Protein 1MK4 (pdb70)

InterPro domains:
  IPR000182 GNAT domain [PF00583] (18-124)
  IPR000182 GNAT domain [PS51186] (1-156)
  IPR016181 Acyl-CoA N-acyltransferase [SSF55729] (1-155)
  IPR017255 Acetyltransferase, GNAT, predicted [PIRSF037663] (1-156)

Radius of gyration: 19.91 Å; Cα contacts (8 Å, |Δi|>4): 602; chains: 2; bounding box: 46×53×39 Å

Nearest PDB structures (foldseek):
  1mk4-assembly1_B  TM=1.006E+00  e=9.701E-35  Bacillus subtilis
  6sll-assembly1_B  TM=7.187E-01  e=6.593E-10  Paenibacillus sp. Y412MC10
  2r7h-assembly1_B  TM=7.720E-01  e=3.727E-08  Oleidesulfovibrio alaskensis G20
  2r7h-assembly1_A  TM=7.486E-01  e=1.315E-07  Oleidesulfovibrio alaskensis G20
  5wif-assembly1_B  TM=6.301E-01  e=3.715E-06  Yersinia pestis

Foldseek 3Di:
DKDKAFAALVCVVVVQVCCCPAPPNDHDPDHDDSCQRHPARQLKMFMDDPPHTFKIWGWHADDVPRQEIETEDMGGHNVDDCQPVVVVSVVVNVVSSVVSNHFKYKYKDAPPPVVVVVNLVVVPWDWDAADDADPRAHWHAQPVHHPGIMTMTMHTD/DKDKAFAALVCVVVVVVVVCVQVVDPDDDDQDDSVQRHPARLLKMFMDDPPHTFKIWGWHADDVDRLEIETEDMDGRPVDDCCPVVVVSVVVNVVRSVVSNHFKYKYKDAPVPVVVVVSLVVSPWDWDAADDDDPRAHWHAQPVHHVRIMTMTMDTD

Solvent-accessible surface area: 15549 Å² total; per-residue (Å²): 129,72,56,50,101,57,2,59,26,90,11,3,96,102,0,21,61,13,6,103,114,27,76,74,59,182,174,59,131,86,66,0,41,25,11,3,0,47,10,2,42,67,2,0,9,8,0,9,52,133,135,66,21,1,0,0,0,0,0,0,22,2,18,30,45,73,93,0,0,17,6,43,32,40,7,25,52,80,119,49,106,96,58,88,0,2,97,56,0,7,58,48,0,19,99,31,0,90,156,82,46,4,61,61,0,36,5,42,14,35,9,117,59,136,98,15,20,63,14,12,76,150,24,39,9,88,52,51,186,17,121,84,94,34,105,66,43,30,0,53,43,72,24,21,9,128,65,72,27,34,0,16,0,28,48,118,50,127,94,59,48,105,63,4,58,26,91,10,16,137,68,0,39,60,30,41,96,132,36,148,66,37,197,167,118,128,104,109,15,39,35,10,5,0,42,3,2,40,69,2,0,10,3,3,14,50,140,139,69,17,4,0,0,0,0,0,0,22,2,22,30,53,73,93,0,0,14,5,24,48,32,17,27,48,88,119,45,115,96,69,84,6,1,94,55,0,9,71,36,0,32,114,29,0,105,152,87,45,4,61,62,0,51,4,42,14,36,8,109,61,135,91,18,20,63,24,13,76,149,22,38,13,98,52,52,175,17,113,88,96,32,98,66,42,24,0,50,42,64,22,31,9,127,60,80,23,40,0,16,0,29,71,120,52

Structure (mmCIF, N/CA/C/O backbone):
data_1MK4
#
_entry.id   1MK4
#
_cell.length_a   103.613
_cell.length_b   103.613
_cell.length_c   72.060
_cell.angle_alpha   90.00
_cell.angle_beta   90.00
_cell.angle_gamma   120.00
#
_symmetry.space_group_name_H-M   'P 31 2 1'
#
loop_
_entity.id
_entity.type
_entity.pdbx_description
1 polymer 'Hypothetical protein yqjY'
2 water water
#
loop_
_atom_site.group_PDB
_atom_site.id
_atom_site.type_symbol
_atom_site.label_atom_id
_atom_site.label_alt_id
_atom_site.label_comp_id
_atom_site.label_asym_id
_atom_site.label_entity_id
_atom_site.label_seq_id
_atom_site.pdbx_PDB_ins_code
_atom_site.Cartn_x
_atom_site.Cartn_y
_atom_site.Cartn_z
_atom_site.occupancy
_atom_site.B_iso_or_equiv
_atom_site.auth_seq_id
_atom_site.auth_comp_id
_atom_site.auth_asym_id
_atom_site.auth_atom_id
_atom_site.pdbx_PDB_model_num
ATOM 1 N N . HIS A 1 1 ? 123.274 63.399 6.582 1.00 30.16 0 HIS A N 1
ATOM 2 C CA . HIS A 1 1 ? 122.487 63.805 7.779 1.00 29.09 0 HIS A CA 1
ATOM 3 C C . HIS A 1 1 ? 121.423 64.820 7.383 1.00 28.41 0 HIS A C 1
ATOM 4 O O . HIS A 1 1 ? 121.149 65.006 6.197 1.00 28.27 0 HIS A O 1
ATOM 11 N N . MET A 1 2 ? 120.824 65.474 8.373 1.00 26.97 1 MET A N 1
ATOM 12 C CA . MET A 1 2 ? 119.802 66.470 8.091 1.00 25.74 1 MET A CA 1
ATOM 13 C C . MET A 1 2 ? 119.690 67.490 9.209 1.00 24.17 1 MET A C 1
ATOM 14 O O . MET A 1 2 ? 119.935 67.188 10.376 1.00 23.56 1 MET A O 1
ATOM 19 N N . ASP A 1 3 ? 119.344 68.715 8.845 1.00 22.56 2 ASP A N 1
ATOM 20 C CA . ASP A 1 3 ? 119.167 69.737 9.854 1.00 21.07 2 ASP A CA 1
ATOM 21 C C . ASP A 1 3 ? 118.159 70.771 9.409 1.00 19.53 2 ASP A C 1
ATOM 22 O O . ASP A 1 3 ? 117.872 70.923 8.220 1.00 18.51 2 ASP A O 1
ATOM 27 N N . ILE A 1 4 ? 117.599 71.455 10.392 1.00 17.44 3 ILE A N 1
ATOM 28 C CA . ILE A 1 4 ? 116.610 72.480 10.141 1.00 15.95 3 ILE A CA 1
ATOM 29 C C . ILE A 1 4 ? 117.045 73.669 10.983 1.00 14.57 3 ILE A C 1
ATOM 30 O O . ILE A 1 4 ? 117.424 73.508 12.140 1.00 13.90 3 ILE A O 1
ATOM 35 N N . ARG A 1 5 ? 117.020 74.857 10.396 1.00 13.39 4 ARG A N 1
ATOM 36 C CA . ARG A 1 5 ? 117.412 76.055 11.124 1.00 12.53 4 ARG A CA 1
ATOM 37 C C . ARG A 1 5 ? 116.533 77.216 10.705 1.00 12.19 4 ARG A C 1
ATOM 38 O O . ARG A 1 5 ? 115.859 77.158 9.676 1.00 11.11 4 ARG A O 1
ATOM 46 N N . THR A 1 6 ? 116.533 78.266 11.517 1.00 12.07 5 THR A N 1
ATOM 47 C CA . THR A 1 6 ? 115.757 79.450 11.196 1.00 12.02 5 THR A CA 1
ATOM 48 C C . THR A 1 6 ? 116.506 80.190 10.093 1.00 12.47 5 THR A C 1
ATOM 49 O O . THR A 1 6 ? 117.723 80.033 9.937 1.00 12.23 5 THR A O 1
ATOM 53 N N . ILE A 1 7 ? 115.788 80.990 9.317 1.00 13.26 6 ILE A N 1
ATOM 54 C CA . ILE A 1 7 ? 116.427 81.722 8.230 1.00 14.26 6 ILE A CA 1
ATOM 55 C C . ILE A 1 7 ? 117.084 83.012 8.705 1.00 15.11 6 ILE A C 1
ATOM 56 O O . ILE A 1 7 ? 116.808 83.498 9.804 1.00 14.87 6 ILE A O 1
ATOM 61 N N . THR A 1 8 ? 117.970 83.549 7.871 1.00 16.00 7 THR A N 1
ATOM 62 C CA . THR A 1 8 ? 118.656 84.799 8.172 1.00 17.55 7 THR A CA 1
ATOM 63 C C . THR A 1 8 ? 118.556 85.649 6.915 1.00 18.18 7 THR A C 1
ATOM 64 O O . THR A 1 8 ? 118.189 85.153 5.848 1.00 17.86 7 THR A O 1
ATOM 68 N N . SER A 1 9 ? 118.877 86.929 7.038 1.00 19.41 8 SER A N 1
ATOM 69 C CA . SER A 1 9 ? 118.798 87.824 5.896 1.00 20.46 8 SER A CA 1
ATOM 70 C C . SER A 1 9 ? 119.702 87.365 4.762 1.00 20.83 8 SER A C 1
ATOM 71 O O . SER A 1 9 ? 119.353 87.501 3.589 1.00 20.91 8 SER A O 1
ATOM 74 N N . SER A 1 10 ? 120.859 86.807 5.107 1.00 21.26 9 SER A N 1
ATOM 75 C CA . SER A 1 10 ? 121.797 86.350 4.089 1.00 21.61 9 SER A CA 1
ATOM 76 C C . SER A 1 10 ? 121.308 85.150 3.278 1.00 21.18 9 SER A C 1
ATOM 77 O O . SER A 1 10 ? 121.939 84.777 2.292 1.00 21.37 9 SER A O 1
ATOM 80 N N . ASP A 1 11 ? 120.187 84.552 3.680 1.00 20.47 10 ASP A N 1
ATOM 81 C CA . ASP A 1 11 ? 119.639 83.406 2.950 1.00 19.86 10 ASP A CA 1
ATOM 82 C C . ASP A 1 11 ? 118.790 83.831 1.762 1.00 19.74 10 ASP A C 1
ATOM 83 O O . ASP A 1 11 ? 118.354 82.990 0.975 1.00 19.37 10 ASP A O 1
ATOM 88 N N . TYR A 1 12 ? 118.545 85.130 1.630 1.00 19.56 11 TYR A N 1
ATOM 89 C CA . TYR A 1 12 ? 117.694 85.619 0.551 1.00 20.05 11 TYR A CA 1
ATOM 90 C C . TYR A 1 12 ? 118.051 85.120 -0.844 1.00 20.22 11 TYR A C 1
ATOM 91 O O . TYR A 1 12 ? 117.207 84.578 -1.554 1.00 20.19 11 TYR A O 1
ATOM 100 N N . GLU A 1 13 ? 119.301 85.327 -1.237 1.00 21.15 12 GLU A N 1
ATOM 101 C CA . GLU A 1 13 ? 119.774 84.920 -2.554 1.00 21.87 12 GLU A CA 1
ATOM 102 C C . GLU A 1 13 ? 119.519 83.436 -2.825 1.00 21.72 12 GLU A C 1
ATOM 103 O O . GLU A 1 13 ? 118.952 83.062 -3.856 1.00 21.54 12 GLU A O 1
ATOM 109 N N . MET A 1 14 ? 119.934 82.596 -1.885 1.00 21.39 13 MET A N 1
ATOM 110 C CA . MET A 1 14 ? 119.774 81.155 -2.017 1.00 21.09 13 MET A CA 1
ATOM 111 C C . MET A 1 14 ? 118.325 80.707 -2.193 1.00 21.31 13 MET A C 1
ATOM 112 O O . MET A 1 14 ? 118.013 79.928 -3.093 1.00 21.58 13 MET A O 1
ATOM 117 N N . VAL A 1 15 ? 117.435 81.199 -1.340 1.00 21.28 14 VAL A N 1
ATOM 118 C CA . VAL A 1 15 ? 116.032 80.808 -1.419 1.00 21.39 14 VAL A CA 1
ATOM 119 C C . VAL A 1 15 ? 115.307 81.319 -2.657 1.00 21.79 14 VAL A C 1
ATOM 120 O O . VAL A 1 15 ? 114.598 80.564 -3.324 1.00 22.05 14 VAL A O 1
ATOM 124 N N . THR A 1 16 ? 115.472 82.601 -2.967 1.00 22.08 15 THR A N 1
ATOM 125 C CA . THR A 1 16 ? 114.801 83.167 -4.125 1.00 22.39 15 THR A CA 1
ATOM 126 C C . THR A 1 16 ? 115.270 82.533 -5.440 1.00 22.59 15 THR A C 1
ATOM 127 O O . THR A 1 16 ? 114.521 82.489 -6.415 1.00 22.32 15 THR A O 1
ATOM 131 N N . SER A 1 17 ? 116.497 82.021 -5.460 1.00 22.73 16 SER A N 1
ATOM 132 C CA . SER A 1 17 ? 117.021 81.377 -6.661 1.00 23.19 16 SER A CA 1
ATOM 133 C C . SER A 1 17 ? 116.229 80.122 -7.034 1.00 23.17 16 SER A C 1
ATOM 134 O O . SER A 1 17 ? 115.979 79.869 -8.217 1.00 22.96 16 SER A O 1
ATOM 137 N N . VAL A 1 18 ? 115.825 79.337 -6.037 1.00 22.91 17 VAL A N 1
ATOM 138 C CA . VAL A 1 18 ? 115.087 78.110 -6.327 1.00 22.69 17 VAL A CA 1
ATOM 139 C C . VAL A 1 18 ? 113.655 78.331 -6.813 1.00 23.05 17 VAL A C 1
ATOM 140 O O . VAL A 1 18 ? 113.014 77.400 -7.304 1.00 22.82 17 VAL A O 1
ATOM 144 N N . LEU A 1 19 ? 113.144 79.554 -6.685 1.00 23.48 18 LEU A N 1
ATOM 145 C CA . LEU A 1 19 ? 111.790 79.836 -7.155 1.00 24.31 18 LEU A CA 1
ATOM 146 C C . LEU A 1 19 ? 111.747 79.639 -8.672 1.00 24.85 18 LEU A C 1
ATOM 147 O O . LEU A 1 19 ? 110.676 79.530 -9.266 1.00 24.88 18 LEU A O 1
ATOM 152 N N . ASN A 1 20 ? 112.925 79.586 -9.286 1.00 25.62 19 ASN A N 1
ATOM 153 C CA . ASN A 1 20 ? 113.040 79.392 -10.731 1.00 26.50 19 ASN A CA 1
ATOM 154 C C . ASN A 1 20 ? 113.498 77.974 -11.072 1.00 26.45 19 ASN A C 1
ATOM 155 O O . ASN A 1 20 ? 113.519 77.593 -12.244 1.00 26.68 19 ASN A O 1
ATOM 160 N N . GLU A 1 21 ? 113.847 77.189 -10.055 1.00 26.22 20 GLU A N 1
ATOM 161 C CA . GLU A 1 21 ? 114.359 75.841 -10.286 1.00 25.73 20 GLU A CA 1
ATOM 162 C C . GLU A 1 21 ? 113.551 74.661 -9.755 1.00 25.00 20 GLU A C 1
ATOM 163 O O . GLU A 1 21 ? 113.730 73.534 -10.226 1.00 24.89 20 GLU A O 1
ATOM 169 N N . TRP A 1 22 ? 112.673 74.899 -8.786 1.00 23.55 21 TRP A N 1
ATOM 170 C CA . TRP A 1 22 ? 111.906 73.803 -8.203 1.00 22.33 21 TRP A CA 1
ATOM 171 C C . TRP A 1 22 ? 110.502 73.574 -8.740 1.00 22.64 21 TRP A C 1
ATOM 172 O O . TRP A 1 22 ? 109.894 72.546 -8.453 1.00 22.67 21 TRP A O 1
ATOM 183 N N . TRP A 1 23 ? 109.981 74.515 -9.518 1.00 23.07 22 TRP A N 1
ATOM 184 C CA . TRP A 1 23 ? 108.632 74.370 -10.045 1.00 23.59 22 TRP A CA 1
ATOM 185 C C . TRP A 1 23 ? 108.563 74.054 -11.544 1.00 24.09 22 TRP A C 1
ATOM 186 O O . TRP A 1 23 ? 107.826 74.693 -12.296 1.00 23.98 22 TRP A O 1
A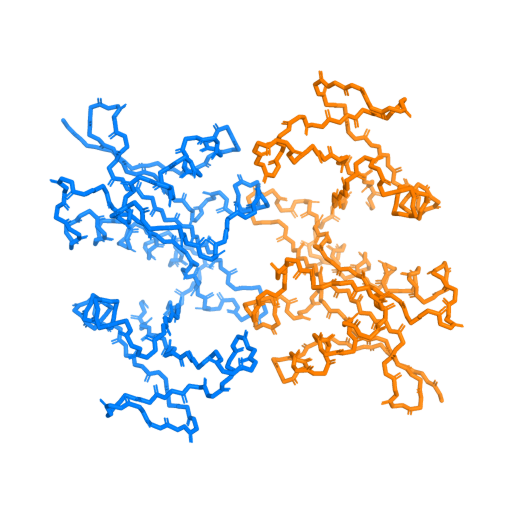TOM 197 N N . GLY A 1 24 ? 109.339 73.055 -11.962 1.00 24.67 23 GLY A N 1
ATOM 198 C CA . GLY A 1 24 ? 109.349 72.631 -13.355 1.00 25.22 23 GLY A CA 1
ATOM 199 C C . GLY A 1 24 ? 109.791 73.649 -14.389 1.00 25.77 23 GLY A C 1
ATOM 200 O O . GLY A 1 24 ? 109.494 73.494 -15.574 1.00 25.16 23 GLY A O 1
ATOM 201 N N . GLY A 1 25 ? 110.503 74.684 -13.958 1.00 26.39 24 GLY A N 1
ATOM 202 C CA . GLY A 1 25 ? 110.960 75.699 -14.892 1.00 27.54 24 GLY A CA 1
ATOM 203 C C . GLY A 1 25 ? 109.883 76.697 -15.259 1.00 28.34 24 GLY A C 1
ATOM 204 O O . GLY A 1 25 ? 110.063 77.517 -16.164 1.00 28.34 24 GLY A O 1
ATOM 205 N N . ARG A 1 26 ? 108.755 76.631 -14.559 1.00 29.10 25 ARG A N 1
ATOM 206 C CA . ARG A 1 26 ? 107.649 77.543 -14.818 1.00 30.07 25 ARG A CA 1
ATOM 207 C C . ARG A 1 26 ? 107.758 78.746 -13.883 1.00 30.67 25 ARG A C 1
ATOM 208 O O . ARG A 1 26 ? 107.851 78.591 -12.664 1.00 30.66 25 ARG A O 1
ATOM 216 N N . GLN A 1 27 ? 107.758 79.944 -14.460 1.00 31.38 26 GLN A N 1
ATOM 217 C CA . GLN A 1 27 ? 107.865 81.167 -13.673 1.00 32.10 26 GLN A CA 1
ATOM 218 C C . GLN A 1 27 ? 106.661 81.357 -12.765 1.00 32.42 26 GLN A C 1
ATOM 219 O O . GLN A 1 27 ? 105.518 81.361 -13.228 1.00 32.55 26 GLN A O 1
ATOM 225 N N . LEU A 1 28 ? 106.919 81.524 -11.472 1.00 32.66 27 LEU A N 1
ATOM 226 C CA . LEU A 1 28 ? 105.844 81.731 -10.513 1.00 33.23 27 LEU A CA 1
ATOM 227 C C . LEU A 1 28 ? 105.490 83.214 -10.465 1.00 33.63 27 LEU A C 1
ATOM 228 O O . LEU A 1 28 ? 106.366 84.078 -10.558 1.00 33.76 27 LEU A O 1
ATOM 233 N N . LYS A 1 29 ? 104.201 83.503 -10.330 1.00 34.22 28 LYS A N 1
ATOM 234 C CA . LYS A 1 29 ? 103.739 84.880 -10.250 1.00 34.91 28 LYS A CA 1
ATOM 235 C C . LYS A 1 29 ? 104.153 85.437 -8.898 1.00 34.90 28 LYS A C 1
ATOM 236 O O . LYS A 1 29 ? 104.815 86.472 -8.814 1.00 35.18 28 LYS A O 1
ATOM 242 N N . GLU A 1 30 ? 103.775 84.728 -7.838 1.00 34.79 29 GLU A N 1
ATOM 243 C CA . GLU A 1 30 ? 104.099 85.153 -6.485 1.00 34.49 29 GLU A CA 1
ATOM 244 C C . GLU A 1 30 ? 105.602 85.220 -6.244 1.00 33.69 29 GLU A C 1
ATOM 245 O O . GLU A 1 30 ? 106.347 84.295 -6.581 1.00 33.98 29 GLU A O 1
ATOM 251 N N . LYS A 1 31 ? 106.034 86.333 -5.663 1.00 32.54 30 LYS A N 1
ATOM 252 C CA . LYS A 1 31 ? 107.435 86.558 -5.341 1.00 30.98 30 LYS A CA 1
ATOM 253 C C . LYS A 1 31 ? 107.568 86.584 -3.814 1.00 29.56 30 LYS A C 1
ATOM 254 O O . LYS A 1 31 ? 106.560 86.573 -3.100 1.00 29.55 30 LYS A O 1
ATOM 260 N N . LEU A 1 32 ? 108.804 86.602 -3.322 1.00 27.24 31 LEU A N 1
ATOM 261 C CA . LEU A 1 32 ? 109.070 86.637 -1.884 1.00 25.13 31 LEU A CA 1
ATOM 262 C C . LEU A 1 32 ? 109.893 87.864 -1.508 1.00 23.45 31 LEU A C 1
ATOM 263 O O . LEU A 1 32 ? 111.117 87.853 -1.619 1.00 23.42 31 LEU A O 1
ATOM 268 N N . PRO A 1 33 ? 109.229 88.937 -1.051 1.00 21.90 32 PRO A N 1
ATOM 269 C CA . PRO A 1 33 ? 109.914 90.174 -0.659 1.00 20.53 32 PRO A CA 1
ATOM 270 C C . PRO A 1 33 ? 110.938 89.920 0.447 1.00 18.98 32 PRO A C 1
ATOM 271 O O . PRO A 1 33 ? 110.755 89.043 1.291 1.00 18.57 32 PRO A O 1
ATOM 275 N N . ARG A 1 34 ? 112.006 90.708 0.440 1.00 17.21 33 ARG A N 1
ATOM 276 C CA . ARG A 1 34 ? 113.074 90.597 1.423 1.00 15.78 33 ARG A CA 1
ATOM 277 C C . ARG A 1 34 ? 112.563 90.766 2.859 1.00 14.92 33 ARG A C 1
ATOM 278 O O . ARG A 1 34 ? 113.134 90.217 3.799 1.00 14.15 33 ARG A O 1
ATOM 286 N N . LEU A 1 35 ? 111.485 91.524 3.020 1.00 14.05 34 LEU A N 1
ATOM 287 C CA . LEU A 1 35 ? 110.926 91.790 4.345 1.00 13.69 34 LEU A CA 1
ATOM 288 C C . LEU A 1 35 ? 110.675 90.533 5.184 1.00 13.76 34 LEU A C 1
ATOM 289 O O . LEU A 1 35 ? 110.775 90.569 6.411 1.00 13.41 34 LEU A O 1
ATOM 294 N N . PHE A 1 36 ? 110.347 89.423 4.535 1.00 14.05 35 PHE A N 1
ATOM 295 C CA . PHE A 1 36 ? 110.106 88.188 5.279 1.00 14.32 35 PHE A CA 1
ATOM 296 C C . PHE A 1 36 ? 111.388 87.633 5.900 1.00 14.35 35 PHE A C 1
ATOM 297 O O . PHE A 1 36 ? 111.374 87.114 7.021 1.00 14.53 35 PHE A O 1
ATOM 305 N N . PHE A 1 37 ? 112.497 87.762 5.178 1.00 13.97 36 PHE A N 1
ATOM 306 C CA . PHE A 1 37 ? 113.788 87.274 5.647 1.00 13.86 36 PHE A CA 1
ATOM 307 C C . PHE A 1 37 ? 114.397 88.163 6.718 1.00 13.92 36 PHE A C 1
ATOM 308 O O . PHE A 1 37 ? 115.354 87.783 7.390 1.00 14.06 36 PHE A O 1
ATOM 316 N N . GLU A 1 38 ? 113.842 89.357 6.875 1.00 13.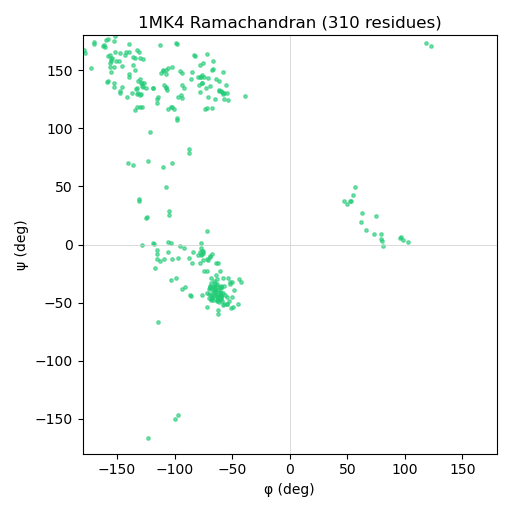49 37 GLU A N 1
ATOM 317 C CA . GLU A 1 38 ? 114.355 90.284 7.860 1.00 13.74 37 GLU A CA 1
ATOM 318 C C . GLU A 1 38 ? 113.501 90.370 9.115 1.00 12.52 37 GLU A C 1
ATOM 319 O O . GLU A 1 38 ? 114.027 90.581 10.202 1.00 12.76 37 GLU A O 1
ATOM 325 N N . HIS A 1 39 ? 112.195 90.167 8.977 1.00 11.43 38 HIS A N 1
ATOM 326 C CA . HIS A 1 39 ? 111.306 90.333 10.118 1.00 10.43 38 HIS A CA 1
ATOM 327 C C . HIS A 1 39 ? 110.551 89.146 10.681 1.00 9.97 38 HIS A C 1
ATOM 328 O O . HIS A 1 39 ? 109.930 89.262 11.737 1.00 8.46 38 HIS A O 1
ATOM 335 N N . PHE A 1 40 ? 110.608 88.008 10.001 1.00 9.88 39 PHE A N 1
ATOM 336 C CA . PHE A 1 40 ? 109.893 86.832 10.476 1.00 10.35 39 PHE A CA 1
ATOM 337 C C . PHE A 1 40 ? 110.817 85.621 10.491 1.00 11.21 39 PHE A C 1
ATOM 338 O O . PHE A 1 40 ? 110.401 84.500 10.189 1.00 11.54 39 PHE A O 1
ATOM 346 N N . GLN A 1 41 ? 112.072 85.866 10.855 1.00 11.95 40 GLN A N 1
ATOM 347 C CA . GLN A 1 41 ? 113.107 84.830 10.896 1.00 12.88 40 GLN A CA 1
ATOM 348 C C . GLN A 1 41 ? 112.882 83.653 11.835 1.00 12.89 40 GLN A C 1
ATOM 349 O O . GLN A 1 41 ? 113.174 82.505 11.474 1.00 12.90 40 GLN A O 1
ATOM 355 N N . ASP A 1 42 ? 112.383 83.925 13.036 1.00 12.95 41 ASP A N 1
ATOM 356 C CA . ASP A 1 42 ? 112.180 82.876 14.029 1.00 13.49 41 ASP A CA 1
ATOM 357 C C . ASP A 1 42 ? 111.082 81.878 13.729 1.00 12.27 41 ASP A C 1
ATOM 358 O O . ASP A 1 42 ? 110.975 80.858 14.406 1.00 12.62 41 ASP A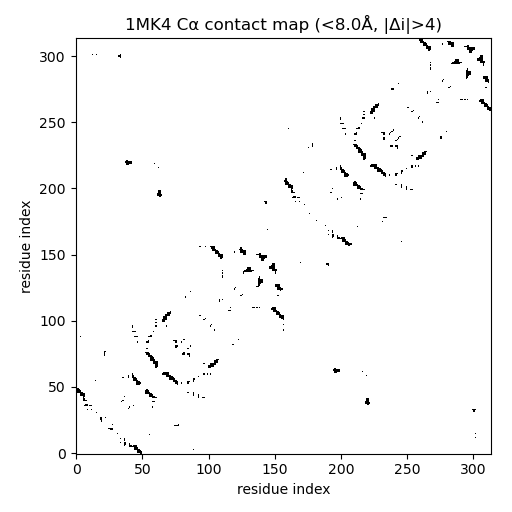 O 1
ATOM 363 N N . THR A 1 43 ? 110.264 82.166 12.722 1.00 10.64 42 THR A N 1
ATOM 364 C CA . THR A 1 43 ? 109.193 81.249 12.349 1.00 9.40 42 THR A CA 1
ATOM 365 C C . THR A 1 43 ? 109.289 80.881 10.868 1.00 8.80 42 THR A C 1
ATOM 366 O O . THR A 1 43 ? 108.303 80.492 10.241 1.00 8.68 42 THR A O 1
ATOM 370 N N . SER A 1 44 ? 110.489 81.024 10.314 1.00 8.43 43 SER A N 1
ATOM 371 C CA . SER A 1 44 ? 110.757 80.680 8.917 1.00 8.31 43 SER A CA 1
ATOM 372 C C . SER A 1 44 ? 111.971 79.762 8.960 1.00 8.74 43 SER A C 1
ATOM 373 O O . SER A 1 44 ? 112.916 80.009 9.716 1.00 8.60 43 SER A O 1
ATOM 376 N N . PHE A 1 45 ? 111.949 78.711 8.146 1.00 8.69 44 PHE A N 1
ATOM 377 C CA . PHE A 1 45 ? 113.007 77.713 8.193 1.00 9.07 44 PHE A CA 1
ATOM 378 C C . PHE A 1 45 ? 113.579 77.211 6.877 1.00 9.60 44 PHE A C 1
ATOM 379 O O . PHE A 1 45 ? 112.973 77.333 5.810 1.00 9.26 44 PHE A O 1
ATOM 387 N N . ILE A 1 46 ? 114.766 76.628 6.989 1.00 10.53 45 ILE A N 1
ATOM 388 C CA . ILE A 1 46 ? 115.454 76.015 5.871 1.00 11.77 45 ILE A CA 1
ATOM 389 C C . ILE A 1 46 ? 115.883 74.621 6.325 1.00 12.07 45 ILE A C 1
ATOM 390 O O . ILE A 1 46 ? 116.477 74.470 7.390 1.00 11.67 45 ILE A O 1
ATOM 395 N N . THR A 1 47 ? 115.552 73.604 5.537 1.00 12.68 46 THR A N 1
ATOM 396 C CA . THR A 1 47 ? 115.970 72.243 5.855 1.00 13.64 46 THR A CA 1
ATOM 397 C C . THR A 1 47 ? 117.088 71.896 4.883 1.00 14.69 46 THR A C 1
ATOM 398 O O . THR A 1 47 ? 117.143 72.424 3.767 1.00 13.99 46 THR A O 1
ATOM 402 N N . SER A 1 48 ? 117.986 71.016 5.299 1.00 15.73 47 SER A N 1
ATOM 403 C CA . SER A 1 48 ? 119.065 70.625 4.413 1.00 17.85 47 SER A CA 1
ATOM 404 C C . SER A 1 48 ? 119.621 69.266 4.780 1.00 19.11 47 SER A C 1
ATOM 405 O O . SER A 1 48 ? 119.387 68.747 5.871 1.00 18.58 47 SER A O 1
ATOM 408 N N . GLU A 1 49 ? 120.339 68.688 3.832 1.00 21.00 48 GLU A N 1
ATOM 409 C CA . GLU A 1 49 ? 120.984 67.406 4.022 1.00 23.22 48 GLU A CA 1
ATOM 410 C C . GLU A 1 49 ? 122.385 67.587 3.479 1.00 24.14 48 GLU A C 1
ATOM 411 O O . GLU A 1 49 ? 122.572 67.864 2.294 1.00 23.88 48 GLU A O 1
ATOM 417 N N . HIS A 1 50 ? 123.357 67.479 4.380 1.00 25.34 49 HIS A N 1
ATOM 418 C CA . HIS A 1 50 ? 124.770 67.647 4.061 1.00 26.46 49 HIS A CA 1
ATOM 419 C C . HIS A 1 50 ? 125.094 68.996 3.429 1.00 26.62 49 HIS A C 1
ATOM 420 O O . HIS A 1 50 ? 125.770 69.077 2.403 1.00 26.75 49 HIS A O 1
ATOM 427 N N . ASN A 1 51 ? 124.604 70.052 4.074 1.00 26.76 50 ASN A N 1
ATOM 428 C CA . ASN A 1 51 ? 124.821 71.431 3.643 1.00 26.75 50 ASN A CA 1
ATOM 429 C C . ASN A 1 51 ? 124.239 71.799 2.284 1.00 25.68 50 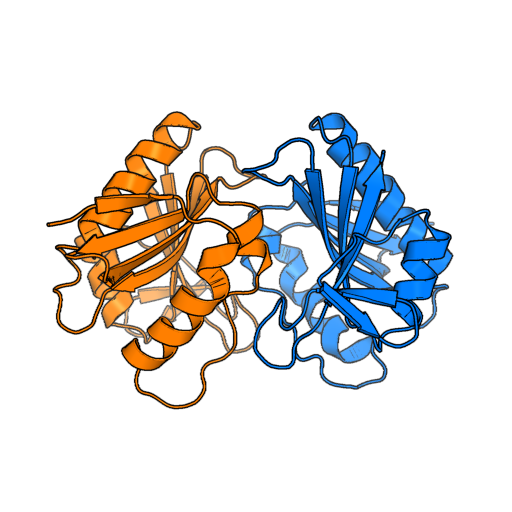ASN A C 1
ATOM 430 O O . ASN A 1 51 ? 124.730 72.706 1.611 1.00 26.36 50 ASN A O 1
ATOM 435 N N . SER A 1 52 ? 123.185 71.095 1.892 1.00 24.14 51 SER A N 1
ATOM 436 C CA . SER A 1 52 ? 122.509 71.363 0.629 1.00 22.07 51 SER A CA 1
ATOM 437 C C . SER A 1 52 ? 121.022 71.513 0.946 1.00 19.80 51 SER A C 1
ATOM 438 O O . SER A 1 52 ? 120.392 70.572 1.436 1.00 19.63 51 SER A O 1
ATOM 441 N N . MET A 1 53 ? 120.467 72.693 0.673 1.00 17.32 52 MET A N 1
ATOM 442 C CA . MET A 1 53 ? 119.057 72.957 0.955 1.00 14.88 52 MET A CA 1
ATOM 443 C C . MET A 1 53 ? 118.101 71.988 0.272 1.00 14.29 52 MET A C 1
ATOM 444 O O . MET A 1 53 ? 118.186 71.753 -0.935 1.00 14.76 52 MET A O 1
ATOM 449 N N . THR A 1 54 ? 117.181 71.437 1.056 1.00 13.43 53 THR A N 1
ATOM 450 C CA . THR A 1 54 ? 116.183 70.506 0.554 1.00 12.65 53 THR A CA 1
ATOM 451 C C . THR A 1 54 ? 114.788 71.114 0.629 1.00 12.05 53 THR A C 1
ATOM 452 O O . THR A 1 54 ? 113.846 70.602 0.023 1.00 11.97 53 THR A O 1
ATOM 456 N N . GLY A 1 55 ? 114.653 72.210 1.377 1.00 11.30 54 GLY A N 1
ATOM 457 C CA . GLY A 1 55 ? 113.352 72.842 1.498 1.00 10.14 54 GLY A CA 1
ATOM 458 C C . GLY A 1 55 ? 113.360 74.092 2.354 1.00 9.77 54 GLY A C 1
ATOM 459 O O . GLY A 1 55 ? 114.342 74.382 3.033 1.00 9.65 54 GLY A O 1
ATOM 460 N N . PHE A 1 56 ? 112.273 74.851 2.301 1.00 9.78 55 PHE A N 1
ATOM 461 C CA . PHE A 1 56 ? 112.167 76.063 3.106 1.00 9.88 55 PHE A CA 1
ATOM 462 C C . PHE A 1 56 ? 110.711 76.393 3.383 1.00 9.62 55 PHE A C 1
ATOM 463 O O . PHE A 1 56 ? 109.809 75.916 2.695 1.00 9.75 55 PHE A O 1
ATOM 471 N N . LEU A 1 57 ? 110.488 77.202 4.413 1.00 9.14 56 LEU A N 1
ATOM 472 C CA . LEU A 1 57 ? 109.143 77.611 4.785 1.00 8.75 56 LEU A CA 1
ATOM 473 C C . LEU A 1 57 ? 109.193 79.010 5.361 1.00 8.73 56 LEU A C 1
ATOM 474 O O . LEU A 1 57 ? 110.032 79.309 6.209 1.00 8.80 56 LEU A O 1
ATOM 479 N N . ILE A 1 58 ? 108.293 79.863 4.881 1.00 8.69 57 ILE A N 1
ATOM 480 C CA . ILE A 1 58 ? 108.188 81.237 5.350 1.00 8.68 57 ILE A CA 1
ATOM 481 C C . ILE A 1 58 ? 106.831 81.366 6.024 1.00 8.08 57 ILE A C 1
ATOM 482 O O . ILE A 1 58 ? 105.802 81.060 5.417 1.00 8.39 57 ILE A O 1
ATOM 487 N N . GLY A 1 59 ? 106.823 81.813 7.276 1.00 7.49 58 GLY A N 1
ATOM 488 C CA . GLY A 1 59 ? 105.569 81.973 7.986 1.00 7.49 58 GLY A CA 1
ATOM 489 C C . GLY A 1 59 ? 105.721 82.953 9.130 1.00 7.51 58 GLY A C 1
ATOM 490 O O . GLY A 1 59 ? 106.824 83.434 9.400 1.00 7.56 58 GLY A O 1
ATOM 491 N N . PHE A 1 60 ? 104.623 83.243 9.817 1.00 7.55 59 PHE A N 1
ATOM 492 C CA . PHE A 1 60 ? 104.671 84.190 10.922 1.00 7.56 59 PHE A CA 1
ATOM 493 C C . PHE A 1 60 ? 103.469 84.031 11.840 1.00 7.45 59 PHE A C 1
ATOM 494 O O . PHE A 1 60 ? 102.530 83.286 11.544 1.00 7.12 59 PHE A O 1
ATOM 502 N N . GLN A 1 61 ? 103.505 84.722 12.971 1.00 7.48 60 GLN A N 1
ATOM 503 C CA . GLN A 1 61 ? 102.383 84.688 13.889 1.00 7.59 60 GLN A CA 1
ATOM 504 C C . GLN A 1 61 ? 101.509 85.889 13.530 1.00 7.65 60 GLN A C 1
ATOM 505 O O . GLN A 1 61 ? 102.018 86.977 13.257 1.00 7.49 60 GLN A O 1
ATOM 511 N N . SER A 1 62 ? 100.198 85.693 13.498 1.00 7.95 61 SER A N 1
ATOM 512 C CA . SER A 1 62 ? 99.300 86.801 13.190 1.00 8.59 61 SER A CA 1
ATOM 513 C C . SER A 1 62 ? 99.447 87.836 14.299 1.00 9.11 61 SER A C 1
ATOM 514 O O . SER A 1 62 ? 99.609 87.477 15.468 1.00 8.95 61 SER A O 1
ATOM 517 N N . GLN A 1 63 ? 99.392 89.117 13.948 1.00 9.59 62 GLN A N 1
ATOM 518 C CA . GLN A 1 63 ? 99.515 90.150 14.972 1.00 10.72 62 GLN A CA 1
ATOM 519 C C . GLN A 1 63 ? 98.151 90.599 15.471 1.00 10.99 62 GLN A C 1
ATOM 520 O O . GLN A 1 63 ? 97.978 90.835 16.668 1.00 11.30 62 GLN A O 1
ATOM 526 N N . SER A 1 64 ? 97.175 90.702 14.572 1.00 11.61 63 SER A N 1
ATOM 527 C CA . SER A 1 64 ? 95.843 91.127 14.985 1.00 12.41 63 SER A CA 1
ATOM 528 C C . SER A 1 64 ? 94.994 89.963 15.511 1.00 12.75 63 SER A C 1
ATOM 529 O O . SER A 1 64 ? 93.981 90.179 16.176 1.00 12.72 63 SER A O 1
ATOM 532 N N . ASP A 1 65 ? 95.426 88.735 15.227 1.00 12.97 64 ASP A N 1
ATOM 533 C CA . ASP A 1 65 ? 94.738 87.527 15.700 1.00 13.34 64 ASP A CA 1
ATOM 534 C C . ASP A 1 65 ? 95.840 86.587 16.204 1.00 13.23 64 ASP A C 1
ATOM 535 O O . ASP A 1 65 ? 96.084 85.531 15.618 1.00 13.19 64 ASP A O 1
ATOM 540 N N . PRO A 1 66 ? 96.504 86.959 17.318 1.00 13.17 65 PRO A N 1
ATOM 541 C CA . PRO A 1 66 ? 97.608 86.241 17.975 1.00 12.93 65 PRO A CA 1
ATOM 542 C C . PRO A 1 66 ? 97.537 84.727 18.129 1.00 12.32 65 PRO A C 1
ATOM 543 O O . PRO A 1 66 ? 98.567 84.064 18.109 1.00 12.12 65 PRO A O 1
ATOM 547 N N . GLU A 1 67 ? 96.341 84.178 18.300 1.00 12.35 66 GLU A N 1
ATOM 548 C CA . GLU A 1 67 ? 96.211 82.736 18.456 1.00 12.37 66 GLU A CA 1
ATOM 549 C C . GLU A 1 67 ? 96.396 82.023 17.122 1.00 11.34 66 GLU A C 1
ATOM 550 O O . GLU A 1 67 ? 96.481 80.801 17.067 1.00 10.94 66 GLU A O 1
ATOM 556 N N . THR A 1 68 ? 96.480 82.797 16.047 1.00 10.21 67 THR A N 1
ATOM 557 C CA . THR A 1 68 ? 96.644 82.221 14.717 1.00 9.25 67 THR A CA 1
ATOM 558 C C . THR A 1 68 ? 98.044 82.415 14.143 1.00 8.82 67 THR A C 1
ATOM 559 O O . THR A 1 68 ? 98.623 83.495 14.253 1.00 8.34 67 THR A O 1
ATOM 563 N N . ALA A 1 69 ? 98.590 81.351 13.553 1.00 8.32 68 ALA A N 1
ATOM 564 C CA . ALA A 1 69 ? 99.891 81.398 12.891 1.00 8.12 68 ALA A CA 1
ATOM 565 C C . ALA A 1 69 ? 99.567 81.255 11.396 1.00 8.11 68 ALA A C 1
ATOM 566 O O . ALA A 1 69 ? 98.569 80.632 11.038 1.00 8.18 68 ALA A O 1
ATOM 568 N N . TYR A 1 70 ? 100.396 81.833 10.533 1.00 7.79 69 TYR A N 1
ATOM 569 C CA . TYR A 1 70 ? 100.159 81.785 9.088 1.00 7.66 69 TYR A CA 1
ATOM 570 C C . TYR A 1 70 ? 101.384 81.304 8.311 1.00 7.76 69 TYR A C 1
ATOM 571 O O . TYR A 1 70 ? 102.489 81.812 8.505 1.00 7.57 69 TYR A O 1
ATOM 580 N N . ILE A 1 71 ? 101.190 80.315 7.441 1.00 7.78 70 ILE A N 1
ATOM 581 C CA . ILE A 1 71 ? 102.282 79.820 6.606 1.00 8.50 70 ILE A CA 1
ATOM 582 C C . ILE A 1 71 ? 102.073 80.476 5.245 1.00 8.63 70 ILE A C 1
ATOM 583 O O . ILE A 1 71 ? 101.061 80.253 4.573 1.00 8.47 70 ILE A O 1
ATOM 588 N N . HIS A 1 72 ? 103.037 81.300 4.855 1.00 9.17 71 HIS A N 1
ATOM 589 C CA . HIS A 1 72 ? 102.955 82.040 3.604 1.00 9.86 71 HIS A CA 1
ATOM 590 C C . HIS A 1 72 ? 103.474 81.314 2.368 1.00 10.02 71 HIS A C 1
ATOM 591 O O . HIS A 1 72 ? 102.833 81.341 1.315 1.00 9.88 71 HIS A O 1
ATOM 598 N N . PHE A 1 73 ? 104.619 80.651 2.489 1.00 10.50 72 PHE A N 1
ATOM 599 C CA . PHE A 1 73 ? 105.201 79.997 1.326 1.00 11.82 72 PHE A CA 1
ATOM 600 C C . PHE A 1 73 ? 106.174 78.899 1.733 1.00 12.10 72 PHE A C 1
ATOM 601 O O . PHE A 1 73 ? 106.937 79.050 2.683 1.00 12.24 72 PHE A O 1
ATOM 609 N N . SER A 1 74 ? 106.140 77.784 1.018 1.00 12.16 73 SER A N 1
ATOM 610 C CA . SER A 1 74 ? 107.065 76.706 1.315 1.00 12.29 73 SER A CA 1
ATOM 611 C C . SER A 1 74 ? 107.383 75.986 0.020 1.00 12.78 73 SER A C 1
ATOM 612 O O . SER A 1 74 ? 106.635 76.077 -0.958 1.00 13.13 73 SER A O 1
ATOM 615 N N . GLY A 1 75 ? 108.510 75.291 0.009 1.00 12.75 74 GLY A N 1
ATOM 616 C CA . GLY A 1 75 ? 108.889 74.550 -1.177 1.00 13.44 74 GLY A CA 1
ATOM 617 C C . GLY A 1 75 ? 109.828 73.425 -0.808 1.00 13.96 74 GLY A C 1
ATOM 618 O O . GLY A 1 75 ? 110.541 73.503 0.194 1.00 13.29 74 GLY A O 1
ATOM 619 N N . VAL A 1 76 ? 109.820 72.374 -1.619 1.00 14.59 75 VAL A N 1
ATOM 620 C CA . VAL A 1 76 ? 110.685 71.227 -1.392 1.00 15.64 75 VAL A CA 1
ATOM 621 C C . VAL A 1 76 ? 111.430 70.901 -2.681 1.00 16.28 75 VAL A C 1
ATOM 622 O O . VAL A 1 76 ? 110.857 70.956 -3.771 1.00 16.15 75 VAL A O 1
ATOM 626 N N . HIS A 1 77 ? 112.709 70.573 -2.541 1.00 17.29 76 HIS A N 1
ATOM 627 C CA . HIS A 1 77 ? 113.561 70.232 -3.676 1.00 19.00 76 HIS A CA 1
ATOM 628 C C . HIS A 1 77 ? 112.925 69.087 -4.469 1.00 19.99 76 HIS A C 1
ATOM 629 O O . HIS A 1 77 ? 112.420 68.130 -3.889 1.00 19.83 76 HIS A O 1
ATOM 636 N N . PRO A 1 78 ? 112.945 69.178 -5.810 1.00 21.18 77 PRO A N 1
ATOM 637 C CA . PRO A 1 78 ? 112.379 68.177 -6.723 1.00 22.30 77 PRO A CA 1
ATOM 638 C C . PRO A 1 78 ? 112.769 66.723 -6.453 1.00 23.48 77 PRO A C 1
ATOM 639 O O . PRO A 1 78 ? 111.937 65.824 -6.585 1.00 23.85 77 PRO A O 1
ATOM 643 N N . ASP A 1 79 ? 114.027 66.492 -6.084 1.00 24.47 78 ASP A N 1
ATOM 644 C CA . ASP A 1 79 ? 114.506 65.136 -5.818 1.00 25.74 78 ASP A CA 1
ATOM 645 C C . ASP A 1 79 ? 114.069 64.579 -4.474 1.00 26.66 78 ASP A C 1
ATOM 646 O O . ASP A 1 79 ? 114.353 63.423 -4.152 1.00 26.99 78 ASP A O 1
ATOM 651 N N . PHE A 1 80 ? 113.379 65.391 -3.684 1.00 27.44 79 PHE A N 1
ATOM 652 C CA . PHE A 1 80 ? 112.932 64.931 -2.383 1.00 28.55 79 PHE A CA 1
ATOM 653 C C . PHE A 1 80 ? 111.420 64.788 -2.314 1.00 29.67 79 PHE A C 1
ATOM 654 O O . PHE A 1 80 ? 110.677 65.505 -2.981 1.00 30.01 79 PHE A O 1
ATOM 662 N N . ARG A 1 81 ? 110.970 63.825 -1.521 1.00 31.26 80 ARG A N 1
ATOM 663 C CA . ARG A 1 81 ? 109.550 63.567 -1.370 1.00 32.30 80 ARG A CA 1
ATOM 664 C C . ARG A 1 81 ? 108.881 64.740 -0.660 1.00 32.73 80 ARG A C 1
ATOM 665 O O . ARG A 1 81 ? 109.199 65.065 0.491 1.00 32.87 80 ARG A O 1
ATOM 673 N N . LYS A 1 82 ? 107.962 65.382 -1.373 1.00 33.11 81 LYS A N 1
ATOM 674 C CA . LYS A 1 82 ? 107.232 66.539 -0.866 1.00 33.29 81 LYS A CA 1
ATOM 675 C C . LYS A 1 82 ? 106.725 66.362 0.558 1.00 33.28 81 LYS A C 1
ATOM 676 O O . LYS A 1 82 ? 106.960 67.212 1.417 1.00 33.31 81 LYS A O 1
ATOM 682 N N . MET A 1 83 ? 106.039 65.252 0.811 1.00 32.93 82 MET A N 1
ATOM 683 C CA . MET A 1 83 ? 105.474 65.000 2.131 1.00 32.49 82 MET A CA 1
ATOM 684 C C . MET A 1 83 ? 106.476 64.916 3.282 1.00 31.50 82 MET A C 1
ATOM 685 O O . MET A 1 83 ? 106.259 65.531 4.323 1.00 31.64 82 MET A O 1
ATOM 690 N N . GLN A 1 84 ? 107.567 64.172 3.110 1.00 30.18 83 GLN A N 1
ATOM 691 C CA . GLN A 1 84 ? 108.551 64.037 4.186 1.00 28.49 83 GLN A CA 1
ATOM 692 C C . GLN A 1 84 ? 109.220 65.345 4.598 1.00 26.61 83 GLN A C 1
ATOM 693 O O . GLN A 1 84 ? 109.190 65.715 5.771 1.00 26.23 83 GLN A O 1
ATOM 699 N N . ILE A 1 85 ? 109.840 66.029 3.642 1.00 24.47 84 ILE A N 1
ATOM 700 C CA . ILE A 1 85 ? 110.514 67.295 3.924 1.00 22.70 84 ILE A CA 1
ATOM 701 C C . ILE A 1 85 ? 109.478 68.350 4.299 1.00 21.25 84 ILE A C 1
ATOM 702 O O . ILE A 1 85 ? 109.667 69.116 5.251 1.00 20.69 84 ILE A O 1
ATOM 707 N N . GLY A 1 86 ? 108.388 68.389 3.540 1.00 19.64 85 GLY A N 1
ATOM 708 C CA . GLY A 1 86 ? 107.334 69.345 3.814 1.00 18.50 85 GLY A CA 1
ATOM 709 C C . GLY A 1 86 ? 106.773 69.151 5.212 1.00 17.70 85 GLY A C 1
ATOM 710 O O . GLY A 1 86 ? 106.558 70.118 5.946 1.00 16.94 85 GLY A O 1
ATOM 711 N N . LYS A 1 87 ? 106.543 67.897 5.589 1.00 17.36 86 LYS A N 1
ATOM 712 C CA . LYS A 1 87 ? 106.000 67.598 6.909 1.00 17.19 86 LYS A CA 1
ATOM 713 C C . LYS A 1 87 ? 106.958 68.055 8.000 1.00 16.63 86 LYS A C 1
ATOM 714 O O . LYS A 1 87 ? 106.524 68.569 9.032 1.00 16.60 86 LYS A O 1
ATOM 720 N N . GLN A 1 88 ? 108.257 67.872 7.775 1.00 16.18 87 GLN A N 1
ATOM 721 C CA . GLN A 1 88 ? 109.253 68.287 8.757 1.00 16.19 87 GLN A CA 1
ATOM 722 C C . GLN A 1 88 ? 109.208 69.799 8.953 1.00 14.78 87 GLN A C 1
ATOM 723 O O . GLN A 1 88 ? 109.236 70.279 10.086 1.00 14.05 87 GLN A O 1
ATOM 729 N N . LEU A 1 89 ? 109.131 70.541 7.850 1.00 13.63 88 LEU A N 1
ATOM 730 C CA . LEU A 1 89 ? 109.057 72.001 7.914 1.00 12.74 88 LEU A CA 1
ATOM 731 C C . LEU A 1 89 ? 107.790 72.439 8.650 1.00 12.36 88 LEU A C 1
ATOM 732 O O . LEU A 1 89 ? 107.837 73.306 9.528 1.00 12.06 88 LEU A O 1
ATOM 737 N N . TYR A 1 90 ? 106.655 71.844 8.295 1.00 11.74 89 TYR A N 1
ATOM 738 C CA . TYR A 1 90 ? 105.398 72.200 8.947 1.00 11.87 89 TYR A CA 1
ATOM 739 C C . TYR A 1 90 ? 105.413 71.828 10.428 1.00 11.78 89 TYR A C 1
ATOM 740 O O . TYR A 1 90 ? 104.919 72.582 11.268 1.00 11.62 89 TYR A O 1
ATOM 749 N N . ASP A 1 91 ? 105.991 70.676 10.756 1.00 11.90 90 ASP A N 1
ATOM 750 C CA . ASP A 1 91 ? 106.041 70.246 12.152 1.00 12.02 90 ASP A CA 1
ATOM 751 C C . ASP A 1 91 ? 106.876 71.174 13.027 1.00 11.60 90 ASP A C 1
ATOM 752 O O . ASP A 1 91 ? 106.480 71.499 14.152 1.00 11.44 90 ASP A O 1
ATOM 757 N N . VAL A 1 92 ? 108.031 71.598 12.522 1.00 11.05 91 VAL A N 1
ATOM 758 C CA . VAL A 1 92 ? 108.894 72.489 13.289 1.00 10.93 91 VAL A CA 1
ATOM 759 C C . VAL A 1 92 ? 108.237 73.859 13.401 1.00 10.39 91 VAL A C 1
ATOM 760 O O . VAL A 1 92 ? 108.347 74.514 14.435 1.00 10.25 91 VAL A O 1
ATOM 764 N N . PHE A 1 93 ? 107.547 74.289 12.346 1.00 9.76 92 PHE A N 1
ATOM 765 C CA . PHE A 1 93 ? 106.849 75.570 12.384 1.00 8.90 92 PHE A CA 1
ATOM 766 C C . PHE A 1 93 ? 105.760 75.527 13.460 1.00 9.25 92 PHE A C 1
ATOM 767 O O . PHE A 1 93 ? 105.646 76.442 14.275 1.00 8.84 92 PHE A O 1
ATOM 775 N N . ILE A 1 94 ? 104.966 74.459 13.455 1.00 9.38 93 ILE A N 1
ATOM 776 C CA . ILE A 1 94 ? 103.880 74.296 14.415 1.00 9.65 93 ILE A CA 1
ATOM 777 C C . ILE A 1 94 ? 104.375 74.275 15.863 1.00 10.18 93 ILE A C 1
ATOM 778 O O . ILE A 1 94 ? 103.792 74.926 16.728 1.00 10.27 93 ILE A O 1
ATOM 783 N N . GLU A 1 95 ? 105.449 73.546 16.132 1.00 10.69 94 GLU A N 1
ATOM 784 C CA . GLU A 1 95 ? 105.969 73.504 17.494 1.00 11.79 94 GLU A CA 1
ATOM 785 C C . GLU A 1 95 ? 106.493 74.877 17.906 1.00 11.25 94 GLU A C 1
ATOM 786 O O . GLU A 1 95 ? 106.359 75.287 19.062 1.00 10.97 94 GLU A O 1
ATOM 792 N N . THR A 1 96 ? 107.074 75.596 16.950 1.00 10.68 95 THR A N 1
ATOM 793 C CA . THR A 1 96 ? 107.610 76.921 17.233 1.00 10.00 95 THR A CA 1
ATOM 794 C C . THR A 1 96 ? 106.508 77.933 17.548 1.00 9.76 95 THR A C 1
ATOM 795 O O . THR A 1 96 ? 106.617 78.694 18.515 1.00 9.77 95 THR A O 1
ATOM 799 N N . VAL A 1 97 ? 105.442 77.948 16.750 1.00 9.63 96 VAL A N 1
ATOM 800 C CA . VAL A 1 97 ? 104.370 78.908 16.996 1.00 9.68 96 VAL A CA 1
ATOM 801 C C . VAL A 1 97 ? 103.515 78.526 18.204 1.00 10.44 96 VAL A C 1
ATOM 802 O O . VAL A 1 97 ? 102.866 79.382 18.796 1.00 10.38 96 VAL A O 1
ATOM 806 N N . LYS A 1 98 ? 103.514 77.248 18.578 1.00 11.10 97 LYS A N 1
ATOM 807 C CA . LYS A 1 98 ? 102.757 76.836 19.759 1.00 12.15 97 LYS A CA 1
ATOM 808 C C . LYS A 1 98 ? 103.399 77.510 20.970 1.00 12.19 97 LYS A C 1
ATOM 809 O O . LYS A 1 98 ? 102.719 77.874 21.928 1.00 11.87 97 LYS A O 1
ATOM 815 N N . GLN A 1 99 ? 104.714 77.692 20.901 1.00 12.79 98 GLN A N 1
ATOM 816 C CA . GLN A 1 99 ? 105.466 78.321 21.979 1.00 13.91 98 GLN A CA 1
ATOM 817 C C . GLN A 1 99 ? 105.253 79.834 21.988 1.00 13.80 98 GLN A C 1
ATOM 818 O O . GLN A 1 99 ? 105.720 80.531 22.890 1.00 13.86 98 GLN A O 1
ATOM 824 N N . ARG A 1 100 ? 104.539 80.334 20.981 1.00 13.52 99 ARG A N 1
ATOM 825 C CA . ARG A 1 100 ? 104.239 81.760 20.882 1.00 13.00 99 ARG A CA 1
ATOM 826 C C . ARG A 1 100 ? 102.780 82.017 21.245 1.00 12.54 99 ARG A C 1
ATOM 827 O O . ARG A 1 100 ? 102.307 83.152 21.161 1.00 12.31 99 ARG A O 1
ATOM 835 N N . GLY A 1 101 ? 102.064 80.957 21.621 1.00 11.65 100 GLY A N 1
ATOM 836 C CA . GLY A 1 101 ? 100.668 81.095 22.006 1.00 11.64 100 GLY A CA 1
ATOM 837 C C . GLY A 1 101 ? 99.638 80.772 20.937 1.00 10.95 100 GLY A C 1
ATOM 838 O O . GLY A 1 101 ? 98.436 80.927 21.165 1.00 11.40 100 GLY A O 1
ATOM 839 N N . CYS A 1 102 ? 100.094 80.314 19.776 1.00 10.50 101 CYS A N 1
ATOM 840 C CA . CYS A 1 102 ? 99.179 79.991 18.684 1.00 10.24 101 CYS A CA 1
ATOM 841 C C . CYS A 1 102 ? 98.456 78.668 18.906 1.00 10.20 101 CYS A C 1
ATOM 842 O O . CYS A 1 102 ? 99.056 77.690 19.355 1.00 10.53 101 CYS A O 1
ATOM 845 N N . THR A 1 103 ? 97.166 78.650 18.585 1.00 10.40 102 THR A N 1
ATOM 846 C CA . THR A 1 103 ? 96.353 77.453 18.744 1.00 10.81 102 THR A CA 1
ATOM 847 C C . THR A 1 103 ? 95.805 76.949 17.407 1.00 10.89 102 THR A C 1
ATOM 848 O O . THR A 1 103 ? 95.077 75.959 17.360 1.00 10.81 102 THR A O 1
ATOM 852 N N . ARG A 1 104 ? 96.137 77.641 16.323 1.00 10.94 103 ARG A N 1
ATOM 853 C CA . ARG A 1 104 ? 95.698 77.215 15.003 1.00 11.13 103 ARG A CA 1
ATOM 854 C C . ARG A 1 104 ? 96.644 77.774 13.953 1.00 10.79 103 ARG A C 1
ATOM 855 O O . ARG A 1 104 ? 97.326 78.774 14.189 1.00 10.36 103 ARG A O 1
ATOM 863 N N . VAL A 1 105 ? 96.699 77.110 12.804 1.00 10.04 104 VAL A N 1
ATOM 864 C CA . VAL A 1 105 ? 97.563 77.539 11.709 1.00 9.71 104 VAL A CA 1
ATOM 865 C C . VAL A 1 105 ? 96.719 77.667 10.445 1.00 9.32 104 VAL A C 1
ATOM 866 O O . VAL A 1 105 ? 95.851 76.829 10.181 1.00 9.09 104 VAL A O 1
ATOM 870 N N . LYS A 1 106 ? 96.981 78.719 9.673 1.00 9.04 105 LYS A N 1
ATOM 871 C CA . LYS A 1 106 ? 96.251 78.978 8.435 1.00 8.94 105 LYS A CA 1
ATOM 872 C C . LYS A 1 106 ? 97.197 79.172 7.252 1.00 8.98 105 LYS A C 1
ATOM 873 O O . LYS A 1 106 ? 98.381 79.458 7.420 1.00 8.93 105 LYS A O 1
ATOM 879 N N . CYS A 1 107 ? 96.652 79.000 6.054 1.00 9.34 106 CYS A N 1
ATOM 880 C CA . CYS A 1 107 ? 97.380 79.218 4.812 1.00 10.03 106 CYS A CA 1
ATOM 881 C C . CYS A 1 107 ? 96.348 79.156 3.697 1.00 10.12 106 CYS A C 1
ATOM 882 O O . CYS A 1 107 ? 95.179 78.870 3.954 1.00 9.92 106 CYS A O 1
ATOM 885 N N . VAL A 1 108 ? 96.766 79.440 2.469 1.00 10.29 107 VAL A N 1
ATOM 886 C CA . VAL A 1 108 ? 95.827 79.436 1.356 1.00 10.42 107 VAL A CA 1
ATOM 887 C C . VAL A 1 108 ? 96.424 78.881 0.079 1.00 10.48 107 VAL A C 1
ATOM 888 O O . VAL A 1 108 ? 97.639 78.700 -0.038 1.00 10.45 107 VAL A O 1
ATOM 892 N N . THR A 1 109 ? 95.550 78.581 -0.876 1.00 10.67 108 THR A N 1
ATOM 893 C CA . THR A 1 109 ? 95.988 78.114 -2.182 1.00 11.23 108 THR A CA 1
ATOM 894 C C . THR A 1 109 ? 94.857 78.355 -3.171 1.00 12.14 108 THR A C 1
ATOM 895 O O . THR A 1 109 ? 93.779 78.814 -2.793 1.00 12.07 108 THR A O 1
ATOM 899 N N . SER A 1 110 ? 95.114 78.069 -4.440 1.00 13.04 109 SER A N 1
ATOM 900 C CA . SER A 1 110 ? 94.108 78.241 -5.478 1.00 14.72 109 SER A CA 1
ATOM 901 C C . SER A 1 110 ? 93.240 76.995 -5.538 1.00 14.94 109 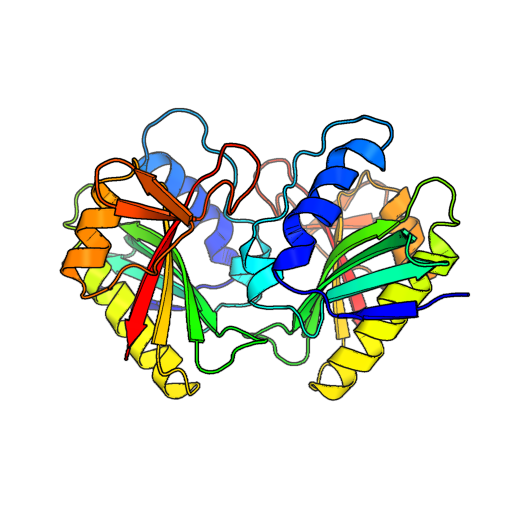SER A C 1
ATOM 902 O O . SER A 1 110 ? 93.711 75.896 -5.257 1.00 15.05 109 SER A O 1
ATOM 905 N N . PRO A 1 111 ? 91.957 77.151 -5.905 1.00 15.47 110 PRO A N 1
ATOM 906 C CA . PRO A 1 111 ? 91.026 76.024 -6.004 1.00 16.21 110 PRO A CA 1
ATOM 907 C C . PRO A 1 111 ? 91.467 74.966 -7.024 1.00 16.33 110 PRO A C 1
ATOM 908 O O . PRO A 1 111 ? 91.061 73.808 -6.937 1.00 16.96 110 PRO A O 1
ATOM 912 N N . VAL A 1 112 ? 92.294 75.362 -7.987 1.00 16.23 111 VAL A N 1
ATOM 913 C CA . VAL A 1 112 ? 92.757 74.423 -9.006 1.00 16.05 111 VAL A CA 1
ATOM 914 C C . VAL A 1 112 ? 94.068 73.737 -8.630 1.00 15.10 111 VAL A C 1
ATOM 915 O O . VAL A 1 112 ? 94.557 72.873 -9.361 1.00 15.41 111 VAL A O 1
ATOM 919 N N . ASN A 1 113 ? 94.634 74.112 -7.488 1.00 14.29 112 ASN A N 1
ATOM 920 C CA . ASN A 1 113 ? 95.884 73.510 -7.036 1.00 13.47 112 ASN A CA 1
ATOM 921 C C . ASN A 1 113 ? 95.584 72.252 -6.223 1.00 13.40 112 ASN A C 1
ATOM 922 O O . ASN A 1 113 ? 95.628 72.267 -4.988 1.00 12.97 112 ASN A O 1
ATOM 927 N N . LYS A 1 114 ? 95.279 71.161 -6.916 1.00 13.17 113 LYS A N 1
ATOM 928 C CA . LYS A 1 114 ? 94.965 69.910 -6.244 1.00 13.51 113 LYS A CA 1
ATOM 929 C C . LYS A 1 114 ? 96.147 69.378 -5.452 1.00 13.42 113 LYS A C 1
ATOM 930 O O . LYS A 1 114 ? 95.967 68.706 -4.435 1.00 13.24 113 LYS A O 1
ATOM 936 N N . VAL A 1 115 ? 97.357 69.682 -5.911 1.00 13.33 114 VAL A N 1
ATOM 937 C CA . VAL A 1 115 ? 98.553 69.232 -5.213 1.00 13.67 114 VAL A CA 1
ATOM 938 C C . VAL A 1 115 ? 98.568 69.814 -3.800 1.00 12.99 114 VAL A C 1
ATOM 939 O O . VAL A 1 115 ? 98.827 69.103 -2.824 1.00 12.85 114 VAL A O 1
ATOM 943 N N . SER A 1 116 ? 98.284 71.108 -3.693 1.00 12.51 115 SER A N 1
ATOM 944 C CA . SER A 1 116 ? 98.282 71.760 -2.388 1.00 11.89 115 SER A CA 1
ATOM 945 C C . SER A 1 116 ? 97.093 71.334 -1.536 1.00 11.37 115 SER A C 1
ATOM 946 O O . SER A 1 116 ? 97.234 71.111 -0.335 1.00 11.45 115 SER A O 1
ATOM 949 N N . ILE A 1 117 ? 95.919 71.228 -2.154 1.00 10.62 116 ILE A N 1
ATOM 950 C CA . ILE A 1 117 ? 94.725 70.814 -1.426 1.00 10.26 116 ILE A CA 1
ATOM 951 C C . ILE A 1 117 ? 94.957 69.420 -0.832 1.00 9.99 116 ILE A C 1
ATOM 952 O O . ILE A 1 117 ? 94.603 69.158 0.323 1.00 10.07 116 ILE A O 1
ATOM 957 N N . ALA A 1 118 ? 95.573 68.532 -1.608 1.00 9.89 117 ALA A N 1
ATOM 958 C CA . ALA A 1 118 ? 95.849 67.182 -1.129 1.00 9.81 117 ALA A CA 1
ATOM 959 C C . ALA A 1 118 ? 96.871 67.217 0.004 1.00 10.35 117 ALA A C 1
ATOM 960 O O . ALA A 1 118 ? 96.677 66.600 1.048 1.00 10.11 117 ALA A O 1
ATOM 962 N N . TYR A 1 119 ? 97.959 67.950 -0.215 1.00 10.89 118 TYR A N 1
ATOM 963 C CA . TYR A 1 119 ? 99.030 68.081 0.767 1.00 11.55 118 TYR A CA 1
ATOM 964 C C . TYR A 1 119 ? 98.516 68.570 2.123 1.00 11.30 118 TYR A C 1
ATOM 965 O O . TYR A 1 119 ? 98.800 67.970 3.163 1.00 11.12 118 TYR A O 1
ATOM 974 N N . HIS A 1 120 ? 97.759 69.662 2.113 1.00 10.95 119 HIS A N 1
ATOM 975 C CA . HIS A 1 120 ? 97.249 70.218 3.356 1.00 10.90 119 HIS A CA 1
ATOM 976 C C . HIS A 1 120 ? 96.200 69.338 4.015 1.00 10.88 119 HIS A C 1
ATOM 977 O O . HIS A 1 120 ? 96.138 69.242 5.238 1.00 10.58 119 HIS A O 1
ATOM 984 N N . THR A 1 121 ? 95.380 68.680 3.208 1.00 11.08 120 THR A N 1
ATOM 985 C CA . THR A 1 121 ? 94.368 67.807 3.773 1.00 11.12 120 THR A CA 1
ATOM 986 C C . THR A 1 121 ? 95.056 66.625 4.463 1.00 12.10 120 THR A C 1
ATOM 987 O O . THR A 1 121 ? 94.650 66.212 5.554 1.00 12.09 120 THR A O 1
ATOM 991 N N . LYS A 1 122 ? 96.099 66.095 3.829 1.00 12.88 121 LYS A N 1
ATOM 992 C CA . LYS A 1 122 ? 96.855 64.973 4.382 1.00 14.19 121 LYS A CA 1
ATOM 993 C C . LYS A 1 122 ? 97.484 65.379 5.718 1.00 14.37 121 LYS A C 1
ATOM 994 O O . LYS A 1 122 ? 97.563 64.571 6.645 1.00 15.07 121 LYS A O 1
ATOM 1000 N N . LEU A 1 123 ? 97.921 66.633 5.815 1.00 14.34 122 LEU A N 1
ATOM 1001 C CA . LEU A 1 123 ? 98.529 67.138 7.045 1.00 14.33 122 LEU A CA 1
ATOM 1002 C C . LEU A 1 123 ? 97.502 67.456 8.134 1.00 14.04 122 LEU A C 1
ATOM 1003 O O . LEU A 1 123 ? 97.860 67.924 9.220 1.00 14.63 122 LEU A O 1
ATOM 1008 N N . GLY A 1 124 ? 96.226 67.220 7.846 1.00 13.23 123 GLY A N 1
ATOM 1009 C CA . GLY A 1 124 ? 95.200 67.460 8.847 1.00 12.68 123 GLY A CA 1
ATOM 1010 C C . GLY A 1 124 ? 94.465 68.787 8.811 1.00 12.02 123 GLY A C 1
ATOM 1011 O O . GLY A 1 124 ? 93.666 69.072 9.702 1.00 12.04 123 GLY A O 1
ATOM 1012 N N . PHE A 1 125 ? 94.723 69.607 7.800 1.00 11.67 124 PHE A N 1
ATOM 1013 C CA . PHE A 1 125 ? 94.044 70.890 7.701 1.00 11.42 124 PHE A CA 1
ATOM 1014 C C . PHE A 1 125 ? 92.598 70.741 7.246 1.00 12.06 124 PHE A C 1
ATOM 1015 O O . PHE A 1 125 ? 92.276 69.876 6.421 1.00 11.81 124 PHE A O 1
ATOM 1023 N N . ASP A 1 126 ? 91.738 71.592 7.795 1.00 11.86 125 ASP A N 1
ATOM 1024 C CA . ASP A 1 126 ? 90.338 71.654 7.403 1.00 12.35 125 ASP A CA 1
ATOM 1025 C C . ASP A 1 126 ? 90.311 72.839 6.437 1.00 12.18 125 ASP A C 1
ATOM 1026 O O . ASP A 1 126 ? 91.311 73.547 6.282 1.00 11.84 125 ASP A O 1
ATOM 1031 N N . ILE A 1 127 ? 89.172 73.061 5.798 1.00 12.17 126 ILE A N 1
ATOM 1032 C CA . ILE A 1 127 ? 89.017 74.181 4.876 1.00 12.49 126 ILE A CA 1
ATOM 1033 C C . ILE A 1 127 ? 87.908 75.085 5.416 1.00 13.09 126 ILE A C 1
ATOM 1034 O O . ILE A 1 127 ? 86.864 74.600 5.854 1.00 13.04 126 ILE A O 1
ATOM 1039 N N . GLU A 1 128 ? 88.136 76.396 5.416 1.00 13.95 127 GLU A N 1
ATOM 1040 C CA . GLU A 1 128 ? 87.127 77.321 5.928 1.00 14.92 127 GLU A CA 1
ATOM 1041 C C . GLU A 1 128 ? 85.990 77.535 4.940 1.00 15.62 127 GLU A C 1
ATOM 1042 O O . GLU A 1 128 ? 86.197 77.567 3.729 1.00 15.14 127 GLU A O 1
ATOM 1048 N N . LYS A 1 129 ? 84.781 77.692 5.466 1.00 16.75 128 LYS A N 1
ATOM 1049 C CA . LYS A 1 129 ? 83.615 77.882 4.615 1.00 18.09 128 LYS A CA 1
ATOM 1050 C C . LYS A 1 129 ? 83.578 79.277 3.997 1.00 18.74 128 LYS A C 1
ATOM 1051 O O . LYS A 1 129 ? 83.482 80.283 4.705 1.00 19.05 128 LYS A O 1
ATOM 1057 N N . GLY A 1 130 ? 83.665 79.322 2.671 1.00 19.29 129 GLY A N 1
ATOM 1058 C CA . GLY A 1 130 ? 83.643 80.579 1.947 1.00 20.23 129 GLY A CA 1
ATOM 1059 C C . GLY A 1 130 ? 82.265 80.925 1.416 1.00 21.14 129 GLY A C 1
ATOM 1060 O O . GLY A 1 130 ? 81.254 80.589 2.033 1.00 21.45 129 GLY A O 1
ATOM 1061 N N . THR A 1 131 ? 82.222 81.584 0.263 1.00 21.71 130 THR A N 1
ATOM 1062 C CA . THR A 1 131 ? 80.956 81.998 -0.338 1.00 22.63 130 THR A CA 1
ATOM 1063 C C . THR A 1 131 ? 80.571 81.238 -1.600 1.00 22.50 130 THR A C 1
ATOM 1064 O O . THR A 1 131 ? 79.439 81.343 -2.074 1.00 23.04 130 THR A O 1
ATOM 1068 N N . LYS A 1 132 ? 81.509 80.486 -2.157 1.00 22.13 131 LYS A N 1
ATOM 1069 C CA . LYS A 1 132 ? 81.221 79.715 -3.357 1.00 21.98 131 LYS A CA 1
ATOM 1070 C C . LYS A 1 132 ? 81.873 78.348 -3.252 1.00 21.29 131 LYS A C 1
ATOM 1071 O O . LYS A 1 132 ? 82.619 78.072 -2.313 1.00 20.45 131 LYS A O 1
ATOM 1077 N N . THR A 1 133 ? 81.566 77.488 -4.213 1.00 20.55 132 THR A N 1
ATOM 1078 C CA . THR A 1 133 ? 82.127 76.152 -4.239 1.00 19.92 132 THR A CA 1
ATOM 1079 C C . THR A 1 133 ? 82.753 75.929 -5.603 1.00 18.91 132 THR A C 1
ATOM 1080 O O . THR A 1 133 ? 82.169 76.285 -6.623 1.00 18.89 132 THR A O 1
ATOM 1084 N N . VAL A 1 134 ? 83.956 75.365 -5.613 1.00 17.84 133 VAL A N 1
ATOM 1085 C CA . VAL A 1 134 ? 84.657 75.061 -6.852 1.00 16.62 133 VAL A CA 1
ATOM 1086 C C . VAL A 1 134 ? 85.120 73.614 -6.741 1.00 16.15 133 VAL A C 1
ATOM 1087 O O . VAL A 1 134 ? 85.885 73.261 -5.843 1.00 16.01 133 VAL A O 1
ATOM 1091 N N . ASN A 1 135 ? 84.631 72.776 -7.648 1.00 15.41 134 ASN A N 1
ATOM 1092 C CA . ASN A 1 135 ? 84.968 71.357 -7.643 1.00 14.84 134 ASN A CA 1
ATOM 1093 C C . ASN A 1 135 ? 84.719 70.725 -6.277 1.00 14.02 134 ASN A C 1
ATOM 1094 O O . ASN A 1 135 ? 85.487 69.875 -5.831 1.00 13.58 134 ASN A O 1
ATOM 1099 N N . GLY A 1 136 ? 83.649 71.160 -5.615 1.00 13.50 135 GLY A N 1
ATOM 1100 C CA . GLY A 1 136 ? 83.294 70.599 -4.320 1.00 13.62 135 GLY A CA 1
ATOM 1101 C C . GLY A 1 136 ? 84.063 71.117 -3.117 1.00 13.64 135 GLY A C 1
ATOM 1102 O O . GLY A 1 136 ? 83.853 70.642 -1.999 1.00 13.36 135 GLY A O 1
ATOM 1103 N N . ILE A 1 137 ? 84.952 72.081 -3.338 1.00 13.57 136 ILE A N 1
ATOM 1104 C CA . ILE A 1 137 ? 85.747 72.662 -2.256 1.00 13.80 136 ILE A CA 1
ATOM 1105 C C . ILE A 1 137 ? 85.215 74.062 -1.977 1.00 13.92 136 ILE A C 1
ATOM 1106 O O . ILE A 1 137 ? 84.964 74.827 -2.911 1.00 13.72 136 ILE A O 1
ATOM 1111 N N . SER A 1 138 ? 85.033 74.402 -0.703 1.00 13.73 137 SER A N 1
ATOM 1112 C CA . SER A 1 138 ? 84.540 75.729 -0.359 1.00 13.94 137 SER A CA 1
ATOM 1113 C C . SER A 1 138 ? 85.647 76.731 -0.681 1.00 13.97 137 SER A C 1
ATOM 1114 O O . SER A 1 138 ? 86.819 76.500 -0.372 1.00 14.25 137 SER A O 1
ATOM 1117 N N . VAL A 1 139 ? 85.263 77.847 -1.290 1.00 14.27 138 VAL A N 1
ATOM 1118 C CA . VAL A 1 139 ? 86.214 78.865 -1.712 1.00 14.53 138 VAL A CA 1
ATOM 1119 C C . VAL A 1 139 ? 85.806 80.295 -1.369 1.00 14.41 138 VAL A C 1
ATOM 1120 O O . VAL A 1 139 ? 84.621 80.620 -1.295 1.00 14.29 138 VAL A O 1
ATOM 1124 N N . PHE A 1 140 ? 86.805 81.144 -1.151 1.00 14.01 139 PHE A N 1
ATOM 1125 C CA . PHE A 1 140 ? 86.561 82.554 -0.872 1.00 14.14 139 PHE A CA 1
ATOM 1126 C C . PHE A 1 140 ? 86.747 83.283 -2.199 1.00 14.21 139 PHE A C 1
ATOM 1127 O O . PHE A 1 140 ? 87.859 83.400 -2.708 1.00 14.05 139 PHE A O 1
ATOM 1135 N N . ALA A 1 141 ? 85.641 83.749 -2.769 1.00 14.77 140 ALA A N 1
ATOM 1136 C CA . ALA A 1 141 ? 85.670 84.437 -4.054 1.00 15.23 140 ALA A CA 1
ATOM 1137 C C . ALA A 1 141 ? 86.546 85.684 -4.078 1.00 15.55 140 ALA A C 1
ATOM 1138 O O . ALA A 1 141 ? 86.455 86.537 -3.193 1.00 15.12 140 ALA A O 1
ATOM 1140 N N . ASN A 1 142 ? 87.393 85.765 -5.102 1.00 16.21 141 ASN A N 1
ATOM 1141 C CA . ASN A 1 142 ? 88.289 86.901 -5.319 1.00 17.12 141 ASN A CA 1
ATOM 1142 C C . ASN A 1 142 ? 89.055 87.331 -4.072 1.00 16.94 141 ASN A C 1
ATOM 1143 O O . ASN A 1 142 ? 89.284 88.521 -3.855 1.00 16.90 141 ASN A O 1
ATOM 1148 N N . TYR A 1 143 ? 89.461 86.355 -3.267 1.00 16.75 142 TYR A N 1
ATOM 1149 C CA . TYR A 1 143 ? 90.191 86.616 -2.032 1.00 16.80 142 TYR A CA 1
ATOM 1150 C C . TYR A 1 143 ? 91.445 87.465 -2.239 1.00 17.50 142 TYR A C 1
ATOM 1151 O O . TYR A 1 143 ? 91.701 88.403 -1.475 1.00 17.13 142 TYR A O 1
ATOM 1160 N N . ASP A 1 144 ? 92.230 87.128 -3.260 1.00 18.40 143 ASP A N 1
ATOM 1161 C CA . ASP A 1 144 ? 93.455 87.869 -3.563 1.00 19.76 143 ASP A CA 1
ATOM 1162 C C . ASP A 1 144 ? 93.294 88.780 -4.781 1.00 19.86 143 ASP A C 1
ATOM 1163 O O . ASP A 1 144 ? 94.266 89.058 -5.483 1.00 20.31 143 ASP A O 1
ATOM 1168 N N . GLY A 1 145 ? 92.071 89.239 -5.025 1.00 20.18 144 GLY A N 1
ATOM 1169 C CA . GLY A 1 145 ? 91.824 90.114 -6.162 1.00 20.52 144 GLY A CA 1
ATOM 1170 C C . GLY A 1 145 ? 90.847 89.510 -7.154 1.00 20.80 144 GLY A C 1
ATOM 1171 O O . GLY A 1 145 ? 90.459 88.353 -7.010 1.00 20.78 144 GLY A O 1
ATOM 1172 N N . PRO A 1 146 ? 90.428 90.267 -8.180 1.00 21.04 145 PRO A N 1
ATOM 1173 C CA . PRO A 1 146 ? 89.483 89.736 -9.167 1.00 21.04 145 PRO A CA 1
ATOM 1174 C C . PRO A 1 146 ? 89.980 88.475 -9.864 1.00 20.88 145 PRO A C 1
ATOM 1175 O O . PRO A 1 146 ? 91.104 88.425 -10.363 1.00 20.85 145 PRO A O 1
ATOM 1179 N N . GLY A 1 147 ? 89.135 87.450 -9.876 1.00 20.92 146 GLY A N 1
ATOM 1180 C CA . GLY A 1 147 ? 89.502 86.197 -10.504 1.00 21.11 146 GLY A CA 1
ATOM 1181 C C . GLY A 1 147 ? 90.525 85.409 -9.706 1.00 21.23 146 GLY A C 1
ATOM 1182 O O . GLY A 1 147 ? 91.054 84.406 -10.191 1.00 21.59 146 GLY A O 1
ATOM 1183 N N . GLN A 1 148 ? 90.814 85.854 -8.485 1.00 20.69 147 GLN A N 1
ATOM 1184 C CA . GLN A 1 148 ? 91.785 85.159 -7.644 1.00 20.09 147 GLN A CA 1
ATOM 1185 C C . GLN A 1 148 ? 91.114 84.476 -6.456 1.00 19.23 147 GLN A C 1
ATOM 1186 O O . GLN A 1 148 ? 91.327 84.862 -5.304 1.00 19.04 147 GLN A O 1
ATOM 1192 N N . ASP A 1 149 ? 90.300 83.464 -6.738 1.00 18.36 148 ASP A N 1
ATOM 1193 C CA . ASP A 1 149 ? 89.621 82.729 -5.679 1.00 17.44 148 ASP A CA 1
ATOM 1194 C C . ASP A 1 149 ? 90.663 81.971 -4.871 1.00 16.30 148 ASP A C 1
ATOM 1195 O O . ASP A 1 149 ? 91.710 81.583 -5.393 1.00 15.83 148 ASP A O 1
ATOM 1200 N N . ARG A 1 150 ? 90.377 81.753 -3.597 1.00 15.37 149 ARG A N 1
ATOM 1201 C CA . ARG A 1 150 ? 91.316 81.042 -2.748 1.00 14.28 149 ARG A CA 1
ATOM 1202 C C . ARG A 1 150 ? 90.636 80.064 -1.810 1.00 13.44 149 ARG A C 1
ATOM 1203 O O . ARG A 1 150 ? 89.514 80.292 -1.353 1.00 13.33 149 ARG A O 1
ATOM 1211 N N . VAL A 1 151 ? 91.332 78.965 -1.547 1.00 12.84 150 VAL A N 1
ATOM 1212 C CA . VAL A 1 151 ? 90.871 77.963 -0.605 1.00 12.20 150 VAL A CA 1
ATOM 1213 C C . VAL A 1 151 ? 91.626 78.340 0.672 1.00 11.66 150 VAL A C 1
ATOM 1214 O O . VAL A 1 151 ? 92.845 78.497 0.641 1.00 12.02 150 VAL A O 1
ATOM 1218 N N . LEU A 1 152 ? 90.906 78.515 1.777 1.00 11.59 151 LEU A N 1
ATOM 1219 C CA . LEU A 1 152 ? 91.527 78.872 3.051 1.00 11.35 151 LEU A CA 1
ATOM 1220 C C . LEU A 1 152 ? 91.605 77.657 3.974 1.00 11.49 151 LEU A C 1
ATOM 1221 O O . LEU A 1 152 ? 90.576 77.079 4.342 1.00 11.93 151 LEU A O 1
ATOM 1226 N N . PHE A 1 153 ? 92.826 77.278 4.338 1.00 10.78 152 PHE A N 1
ATOM 1227 C CA . PHE A 1 153 ? 93.066 76.132 5.215 1.00 11.17 152 PHE A CA 1
ATOM 1228 C C . PHE A 1 153 ? 93.215 76.563 6.665 1.00 11.32 152 PHE A C 1
ATOM 1229 O O . PHE A 1 153 ? 93.691 77.661 6.943 1.00 11.42 152 PHE A O 1
ATOM 1237 N N . VAL A 1 154 ? 92.822 75.690 7.586 1.00 11.66 153 VAL A N 1
ATOM 1238 C CA . VAL A 1 154 ? 92.972 75.974 9.011 1.00 11.89 153 VAL A CA 1
ATOM 1239 C C . VAL A 1 154 ? 93.090 74.656 9.766 1.00 12.36 153 VAL A C 1
ATOM 1240 O O . VAL A 1 154 ? 92.369 73.693 9.490 1.00 12.36 153 VAL A O 1
ATOM 1244 N N . LYS A 1 155 ? 94.032 74.608 10.699 1.00 13.03 154 LYS A N 1
ATOM 1245 C CA . LYS A 1 155 ? 94.263 73.413 11.495 1.00 14.04 154 LYS A CA 1
ATOM 1246 C C . LYS A 1 155 ? 94.470 73.793 12.956 1.00 14.39 154 LYS A C 1
ATOM 1247 O O . LYS A 1 155 ? 95.261 74.685 13.268 1.00 14.11 154 LYS A O 1
ATOM 1253 N N . ASN A 1 156 ? 93.756 73.127 13.856 1.00 14.95 155 ASN A N 1
ATOM 1254 C CA . ASN A 1 156 ? 93.936 73.412 15.271 1.00 15.57 155 AS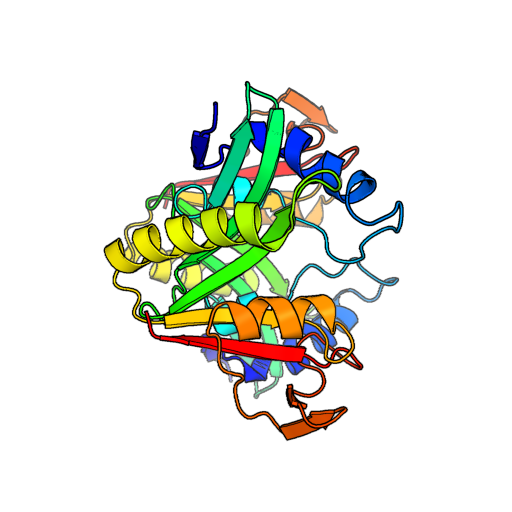N A CA 1
ATOM 1255 C C . ASN A 1 156 ? 95.200 72.688 15.697 1.00 15.41 155 ASN A C 1
ATOM 1256 O O . ASN A 1 156 ? 95.427 71.538 15.306 1.00 15.31 155 ASN A O 1
ATOM 1261 N N . ILE A 1 157 ? 96.031 73.363 16.485 1.00 15.14 156 ILE A N 1
ATOM 1262 C CA . ILE A 1 157 ? 97.282 72.776 16.944 1.00 15.21 156 ILE A CA 1
ATOM 1263 C C . ILE A 1 157 ? 97.467 72.879 18.457 1.00 16.04 156 ILE A C 1
ATOM 1264 O O . ILE A 1 157 ? 96.636 73.538 19.120 1.00 16.34 156 ILE A O 1
ATOM 1270 N N . HIS B 1 1 ? 83.688 115.524 7.053 1.00 29.81 0 HIS B N 1
ATOM 1271 C CA . HIS B 1 1 ? 84.429 115.403 8.336 1.00 29.19 0 HIS B CA 1
ATOM 1272 C C . HIS B 1 1 ? 85.713 114.622 8.103 1.00 28.97 0 HIS B C 1
ATOM 1273 O O . HIS B 1 1 ? 86.355 114.769 7.061 1.00 29.08 0 HIS B O 1
ATOM 1280 N N . MET B 1 2 ? 86.102 113.799 9.069 1.00 28.21 1 MET B N 1
ATOM 1281 C CA . MET B 1 2 ? 87.306 113.009 8.898 1.00 27.39 1 MET B CA 1
ATOM 1282 C C . MET B 1 2 ? 87.499 111.997 10.010 1.00 25.88 1 MET B C 1
ATOM 1283 O O . MET B 1 2 ? 87.045 112.186 11.141 1.00 25.07 1 MET B O 1
ATOM 1288 N N . ASP B 1 3 ? 88.166 110.904 9.673 1.00 24.16 2 ASP B N 1
ATOM 1289 C CA . ASP B 1 3 ? 88.442 109.882 10.657 1.00 22.75 2 ASP B CA 1
ATOM 1290 C C . ASP B 1 3 ? 89.620 109.021 10.248 1.00 21.10 2 ASP B C 1
ATOM 1291 O O . ASP B 1 3 ? 90.054 109.025 9.093 1.00 20.05 2 ASP B O 1
ATOM 1296 N N . ILE B 1 4 ? 90.157 108.317 11.231 1.00 19.18 3 ILE B N 1
ATOM 1297 C CA . ILE B 1 4 ? 91.271 107.413 11.018 1.00 17.84 3 ILE B CA 1
ATOM 1298 C C . ILE B 1 4 ? 90.838 106.171 11.766 1.00 16.43 3 ILE B C 1
ATOM 1299 O O . ILE B 1 4 ? 90.359 106.261 12.895 1.00 15.70 3 ILE B O 1
ATOM 1304 N N . ARG B 1 5 ? 90.985 105.017 11.134 1.00 15.26 4 ARG B N 1
ATOM 1305 C CA . ARG B 1 5 ? 90.589 103.768 11.761 1.00 14.43 4 ARG B CA 1
ATOM 1306 C C . ARG B 1 5 ? 91.514 102.654 11.306 1.00 13.72 4 ARG B C 1
ATOM 1307 O O . ARG B 1 5 ? 92.253 102.806 10.332 1.00 12.69 4 ARG B O 1
ATOM 1315 N N . THR B 1 6 ? 91.474 101.542 12.028 1.00 13.43 5 THR B N 1
ATOM 1316 C CA . THR B 1 6 ? 92.284 100.386 11.676 1.00 13.36 5 THR B CA 1
ATOM 1317 C C . THR B 1 6 ? 91.590 99.693 10.509 1.00 13.87 5 THR B C 1
ATOM 1318 O O . THR B 1 6 ? 90.373 99.819 10.330 1.00 13.43 5 THR B O 1
ATOM 1322 N N . ILE B 1 7 ? 92.357 98.975 9.699 1.00 14.59 6 ILE B N 1
ATOM 1323 C CA . ILE B 1 7 ? 91.767 98.301 8.554 1.00 15.81 6 ILE B CA 1
ATOM 1324 C C . ILE B 1 7 ? 91.135 96.980 8.958 1.00 16.66 6 ILE B C 1
ATOM 1325 O O . ILE B 1 7 ? 91.408 96.445 10.035 1.00 16.42 6 ILE B O 1
ATOM 1330 N N . THR B 1 8 ? 90.270 96.468 8.092 1.00 17.90 7 THR B N 1
ATOM 1331 C CA . THR B 1 8 ? 89.614 95.196 8.328 1.00 19.60 7 THR B CA 1
ATOM 1332 C C . THR B 1 8 ? 89.791 94.400 7.038 1.00 20.35 7 THR B C 1
ATOM 1333 O O . THR B 1 8 ? 90.153 94.965 6.007 1.00 20.34 7 THR B O 1
ATOM 1337 N N . SER B 1 9 ? 89.547 93.097 7.085 1.00 21.56 8 SER B N 1
ATOM 1338 C CA . SER B 1 9 ? 89.723 92.276 5.895 1.00 22.87 8 SER B CA 1
ATOM 1339 C C . SER B 1 9 ? 88.881 92.766 4.720 1.00 23.32 8 SER B C 1
ATOM 1340 O O . SER B 1 9 ? 89.319 92.699 3.570 1.00 23.70 8 SER B O 1
ATOM 1343 N N . SER B 1 10 ? 87.687 93.274 5.010 1.00 23.81 9 SER B N 1
ATOM 1344 C CA . SER B 1 10 ? 86.789 93.753 3.962 1.00 24.38 9 SER B CA 1
ATOM 1345 C C . SER B 1 10 ? 87.248 95.021 3.240 1.00 24.35 9 SER B C 1
ATOM 1346 O O . SER B 1 10 ? 86.663 95.399 2.226 1.00 24.40 9 SER B O 1
ATOM 1349 N N . ASP B 1 11 ? 88.287 95.678 3.748 1.00 24.21 10 ASP B N 1
ATOM 1350 C CA . ASP B 1 11 ? 88.799 96.885 3.099 1.00 23.93 10 ASP B CA 1
ATOM 1351 C C . ASP B 1 11 ? 89.681 96.532 1.909 1.00 24.02 10 ASP B C 1
ATOM 1352 O O . ASP B 1 11 ? 90.075 97.408 1.139 1.00 24.00 10 ASP B O 1
ATOM 1357 N N . TYR B 1 12 ? 89.996 95.249 1.756 1.00 24.11 11 TYR B N 1
ATOM 1358 C CA . TYR B 1 12 ? 90.869 94.809 0.671 1.00 24.40 11 TYR B CA 1
ATOM 1359 C C . TYR B 1 12 ? 90.506 95.321 -0.725 1.00 24.69 11 TYR B C 1
ATOM 1360 O O . TYR B 1 12 ? 91.344 95.901 -1.419 1.00 24.27 11 TYR B O 1
ATOM 1369 N N . GLU B 1 13 ? 89.263 95.098 -1.138 1.00 25.32 12 GLU B N 1
ATOM 1370 C CA . GLU B 1 13 ? 88.819 95.518 -2.463 1.00 26.19 12 GLU B CA 1
ATOM 1371 C C . GLU B 1 13 ? 88.900 97.031 -2.651 1.00 26.00 12 GLU B C 1
ATOM 1372 O O . GLU B 1 13 ? 89.451 97.515 -3.642 1.00 26.12 12 GLU B O 1
ATOM 1378 N N . MET B 1 14 ? 88.350 97.773 -1.697 1.00 25.87 13 MET B N 1
ATOM 1379 C CA . MET B 1 14 ? 88.352 99.230 -1.763 1.00 25.67 13 MET B CA 1
ATOM 1380 C C . MET B 1 14 ? 89.769 99.801 -1.868 1.00 25.50 13 MET B C 1
ATOM 1381 O O . MET B 1 14 ? 90.063 100.580 -2.775 1.00 25.45 13 MET B O 1
ATOM 1386 N N . VAL B 1 15 ? 90.653 99.400 -0.959 1.00 25.03 14 VAL B N 1
ATOM 1387 C CA . VAL B 1 15 ? 92.025 99.904 -0.964 1.00 24.90 14 VAL B CA 1
ATOM 1388 C C . VAL B 1 15 ? 92.846 99.566 -2.211 1.00 25.30 14 VAL B C 1
ATOM 1389 O O . VAL B 1 15 ? 93.523 100.433 -2.764 1.00 25.29 14 VAL B O 1
ATOM 1393 N N . THR B 1 16 ? 92.796 98.314 -2.657 1.00 25.68 15 THR B N 1
ATOM 1394 C CA . THR B 1 16 ? 93.567 97.917 -3.832 1.00 26.24 15 THR B CA 1
ATOM 1395 C C . THR B 1 16 ? 93.061 98.542 -5.133 1.00 26.74 15 THR B C 1
ATOM 1396 O O . THR B 1 16 ? 93.847 98.830 -6.031 1.00 27.09 15 THR B O 1
ATOM 1400 N N . SER B 1 17 ? 91.756 98.760 -5.238 1.00 27.30 16 SER B N 1
ATOM 1401 C CA . SER B 1 17 ? 91.206 99.354 -6.451 1.00 28.25 16 SER B CA 1
ATOM 1402 C C . SER B 1 17 ? 91.479 100.854 -6.505 1.00 28.61 16 SER B C 1
ATOM 1403 O O . SER B 1 17 ? 91.859 101.387 -7.549 1.00 28.78 16 SER B O 1
ATOM 1406 N N . VAL B 1 18 ? 91.288 101.532 -5.377 1.00 28.96 17 VAL B N 1
ATOM 1407 C CA . VAL B 1 18 ? 91.523 102.973 -5.302 1.00 29.26 17 VAL B CA 1
ATOM 1408 C C . VAL B 1 18 ? 92.999 103.261 -5.552 1.00 29.64 17 VAL B C 1
ATOM 1409 O O . VAL B 1 18 ? 93.354 104.184 -6.287 1.00 29.70 17 VAL B O 1
ATOM 1413 N N . LEU B 1 19 ? 93.854 102.451 -4.936 1.00 29.92 18 LEU B N 1
ATOM 1414 C CA . LEU B 1 19 ? 95.298 102.591 -5.074 1.00 30.14 18 LEU B CA 1
ATOM 1415 C C . LEU B 1 19 ? 95.674 102.673 -6.550 1.00 30.00 18 LEU B C 1
ATOM 1416 O O . LEU B 1 19 ? 96.475 103.515 -6.957 1.00 30.35 18 LEU B O 1
ATOM 1421 N N . ASN B 1 20 ? 95.090 101.787 -7.346 1.00 29.96 19 ASN B N 1
ATOM 1422 C CA . ASN B 1 20 ? 95.365 101.741 -8.779 1.00 29.63 19 ASN B CA 1
ATOM 1423 C C . ASN B 1 20 ? 95.006 103.055 -9.471 1.00 29.04 19 ASN B C 1
ATOM 1424 O O . ASN B 1 20 ? 95.707 103.499 -10.383 1.00 28.90 19 ASN B O 1
ATOM 1429 N N . GLU B 1 21 ? 93.914 103.673 -9.034 1.00 28.56 20 GLU B N 1
ATOM 1430 C CA . GLU B 1 21 ? 93.479 104.946 -9.602 1.00 27.93 20 GLU B CA 1
ATOM 1431 C C . GLU B 1 21 ? 94.463 106.042 -9.222 1.00 27.33 20 GLU B C 1
ATOM 1432 O O . GLU B 1 21 ? 94.830 106.877 -10.048 1.00 26.76 20 GLU B O 1
ATOM 1438 N N . TRP B 1 22 ? 94.877 106.041 -7.958 1.00 26.56 21 TRP B N 1
ATOM 1439 C CA . TRP B 1 22 ? 95.812 107.041 -7.463 1.00 26.59 21 TRP B CA 1
ATOM 1440 C C . TRP B 1 22 ? 97.121 107.042 -8.239 1.00 27.38 21 TRP B C 1
ATOM 1441 O O . TRP B 1 22 ? 97.660 108.106 -8.541 1.00 27.27 21 TRP B O 1
ATOM 1452 N N . TRP B 1 23 ? 97.633 105.856 -8.555 1.00 28.69 22 TRP B N 1
ATOM 1453 C CA . TRP B 1 23 ? 98.872 105.754 -9.320 1.00 30.45 22 TRP B CA 1
ATOM 1454 C C . TRP B 1 23 ? 98.626 106.385 -10.687 1.00 31.20 22 TRP B C 1
ATOM 1455 O O . TRP B 1 23 ? 99.292 107.352 -11.066 1.00 31.35 22 TRP B O 1
ATOM 1466 N N . GLY B 1 24 ? 97.655 105.837 -11.415 1.00 31.98 23 GLY B N 1
ATOM 1467 C CA . GLY B 1 24 ? 97.326 106.360 -12.728 1.00 32.94 23 GLY B CA 1
ATOM 1468 C C . GLY B 1 24 ? 98.338 105.994 -13.797 1.00 33.66 23 GLY B C 1
ATOM 1469 O O . GLY B 1 24 ? 98.468 106.689 -14.802 1.00 33.60 23 GLY B O 1
ATOM 1470 N N . GLY B 1 25 ? 99.062 104.902 -13.585 1.00 34.50 24 GLY B N 1
ATOM 1471 C CA . GLY B 1 25 ? 100.054 104.486 -14.559 1.00 35.28 24 GLY B CA 1
ATOM 1472 C C . GLY B 1 25 ? 99.795 103.079 -15.050 1.00 36.09 24 GLY B C 1
ATOM 1473 O O . GLY B 1 25 ? 98.719 102.522 -14.820 1.00 36.14 24 GLY B O 1
ATOM 1474 N N . ARG B 1 26 ? 100.781 102.493 -15.723 1.00 36.47 25 ARG B N 1
ATOM 1475 C CA . ARG B 1 26 ? 100.622 101.145 -16.240 1.00 37.10 25 ARG B CA 1
ATOM 1476 C C . ARG B 1 26 ? 100.640 100.111 -15.117 1.00 37.50 25 ARG B C 1
ATOM 1477 O O . ARG B 1 26 ? 101.053 100.404 -13.992 1.00 37.45 25 ARG B O 1
ATOM 1485 N N . GLN B 1 27 ? 100.177 98.905 -15.434 1.00 37.97 26 GLN B N 1
ATOM 1486 C CA . GLN B 1 27 ? 100.112 97.810 -14.472 1.00 38.37 26 GLN B CA 1
ATOM 1487 C C . GLN B 1 27 ? 101.322 97.770 -13.537 1.00 38.27 26 GLN B C 1
ATOM 1488 O O . GLN B 1 27 ? 102.470 97.789 -13.987 1.00 38.41 26 GLN B O 1
ATOM 1494 N N . LEU B 1 28 ? 101.050 97.721 -12.235 1.00 37.96 27 LEU B N 1
ATOM 1495 C CA . LEU B 1 28 ? 102.094 97.662 -11.217 1.00 37.32 27 LEU B CA 1
ATOM 1496 C C . LEU B 1 28 ? 102.213 96.231 -10.706 1.00 37.10 27 LEU B C 1
ATOM 1497 O O . LEU B 1 28 ? 101.250 95.465 -10.754 1.00 36.96 27 LEU B O 1
ATOM 1502 N N . LYS B 1 29 ? 103.397 95.864 -10.232 1.00 36.89 28 LYS B N 1
ATOM 1503 C CA . LYS B 1 29 ? 103.600 94.523 -9.703 1.00 36.54 28 LYS B CA 1
ATOM 1504 C C . LYS B 1 29 ? 102.853 94.439 -8.374 1.00 36.17 28 LYS B C 1
ATOM 1505 O O . LYS B 1 29 ? 103.039 95.289 -7.498 1.00 36.39 28 LYS B O 1
ATOM 1511 N N . GLU B 1 30 ? 101.997 93.428 -8.234 1.00 35.64 29 GLU B N 1
ATOM 1512 C CA . GLU B 1 30 ? 101.226 93.250 -7.006 1.00 34.88 29 GLU B CA 1
ATOM 1513 C C . GLU B 1 30 ? 102.151 93.231 -5.802 1.00 33.79 29 GLU B C 1
ATOM 1514 O O . GLU B 1 30 ? 103.075 92.417 -5.732 1.00 33.98 29 GLU B O 1
ATOM 1520 N N . LYS B 1 31 ? 101.895 94.119 -4.848 1.00 32.38 30 LYS B N 1
ATOM 1521 C CA . LYS B 1 31 ? 102.723 94.201 -3.654 1.00 30.80 30 LYS B CA 1
ATOM 1522 C C . LYS B 1 31 ? 101.880 94.161 -2.381 1.00 29.43 30 LYS B C 1
ATOM 1523 O O . LYS B 1 31 ? 102.420 94.192 -1.272 1.00 29.22 30 LYS B O 1
ATOM 1529 N N . LEU B 1 32 ? 100.559 94.075 -2.537 1.00 27.55 31 LEU B N 1
ATOM 1530 C CA . LEU B 1 32 ? 99.662 94.038 -1.383 1.00 25.71 31 LEU B CA 1
ATOM 1531 C C . LEU B 1 32 ? 98.734 92.831 -1.314 1.00 24.12 31 LEU B C 1
ATOM 1532 O O . LEU B 1 32 ? 97.527 92.952 -1.526 1.00 23.93 31 LEU B O 1
ATOM 1537 N N . PRO B 1 33 ? 99.283 91.645 -1.020 1.00 22.57 32 PRO B N 1
ATOM 1538 C CA . PRO B 1 33 ? 98.426 90.461 -0.934 1.00 21.10 32 PRO B CA 1
ATOM 1539 C C . PRO B 1 33 ? 97.468 90.584 0.253 1.00 19.64 32 PRO B C 1
ATOM 1540 O O . PRO B 1 33 ? 97.718 91.339 1.199 1.00 19.08 32 PRO B O 1
ATOM 1544 N N . ARG B 1 34 ? 96.370 89.841 0.184 1.00 18.03 33 ARG B N 1
ATOM 1545 C CA . ARG B 1 34 ? 95.332 89.847 1.208 1.00 16.95 33 ARG B CA 1
ATOM 1546 C C . ARG B 1 34 ? 95.833 89.615 2.636 1.00 16.05 33 ARG B C 1
ATOM 1547 O O . ARG B 1 34 ? 95.286 90.179 3.583 1.00 14.93 33 ARG B O 1
ATOM 1555 N N . LEU B 1 35 ? 96.872 88.798 2.793 1.00 15.57 34 LEU B N 1
ATOM 1556 C CA . LEU B 1 35 ? 97.399 88.501 4.126 1.00 15.45 34 LEU B CA 1
ATOM 1557 C C . LEU B 1 35 ? 97.674 89.747 4.979 1.00 15.49 34 LEU B C 1
ATOM 1558 O O . LEU B 1 35 ? 97.532 89.711 6.199 1.00 14.94 34 LEU B O 1
ATOM 1563 N N . PHE B 1 36 ? 98.065 90.850 4.349 1.00 16.25 35 PHE B N 1
ATOM 1564 C CA . PHE B 1 36 ? 98.341 92.070 5.107 1.00 17.17 35 PHE B CA 1
ATOM 1565 C C . PHE B 1 36 ? 97.089 92.648 5.765 1.00 17.62 35 PHE B C 1
ATOM 1566 O O . PHE B 1 36 ? 97.150 93.158 6.889 1.00 18.27 35 PHE B O 1
ATOM 1574 N N . PHE B 1 37 ? 95.951 92.541 5.081 1.00 16.98 36 PHE B N 1
ATOM 1575 C CA . PHE B 1 37 ? 94.680 93.052 5.602 1.00 16.78 36 PHE B CA 1
ATOM 1576 C C . PHE B 1 37 ? 94.058 92.142 6.648 1.00 16.42 36 PHE B C 1
ATOM 1577 O O . PHE B 1 37 ? 93.155 92.543 7.383 1.00 17.04 36 PHE B O 1
ATOM 1585 N N . GLU B 1 38 ? 94.538 90.909 6.719 1.00 15.44 37 GLU B N 1
ATOM 1586 C CA . GLU B 1 38 ? 93.994 89.954 7.666 1.00 15.18 37 GLU B CA 1
ATOM 1587 C C . GLU B 1 38 ? 94.812 89.795 8.945 1.00 14.06 37 GLU B C 1
ATOM 1588 O O . GLU B 1 38 ? 94.260 89.508 10.006 1.00 13.96 37 GLU B O 1
ATOM 1594 N N . HIS B 1 39 ? 96.118 90.016 8.866 1.00 12.95 38 HIS B N 1
ATOM 1595 C CA . HIS B 1 39 ? 96.956 89.778 10.033 1.00 11.47 38 HIS B CA 1
ATOM 1596 C C . HIS B 1 39 ? 97.692 90.917 10.717 1.00 11.08 38 HIS B C 1
ATOM 1597 O O . HIS B 1 39 ? 98.302 90.706 11.765 1.00 9.52 38 HIS B O 1
ATOM 1604 N N . PHE B 1 40 ? 97.630 92.119 10.156 1.00 10.50 39 PHE B N 1
ATOM 1605 C CA . PHE B 1 40 ? 98.330 93.248 10.762 1.00 11.12 39 PHE B CA 1
ATOM 1606 C C . PHE B 1 40 ? 97.388 94.437 10.873 1.00 11.69 39 PHE B C 1
ATOM 1607 O O . PHE B 1 40 ? 97.789 95.581 10.681 1.00 12.39 39 PHE B O 1
ATOM 1615 N N . GLN B 1 41 ? 96.138 94.150 11.219 1.00 12.48 40 GLN B N 1
ATOM 1616 C CA . GLN B 1 41 ? 95.103 95.181 11.317 1.00 13.13 40 GLN B CA 1
ATOM 1617 C C . GLN B 1 41 ? 95.271 96.262 12.371 1.00 13.39 40 GLN B C 1
ATOM 1618 O O . GLN B 1 41 ? 94.899 97.415 12.130 1.00 13.51 40 GLN B O 1
ATOM 1624 N N . ASP B 1 42 ? 95.815 95.916 13.535 1.00 13.33 41 ASP B N 1
ATOM 1625 C CA . ASP B 1 42 ? 95.961 96.903 14.599 1.00 13.77 41 ASP B CA 1
ATOM 1626 C C . ASP B 1 42 ? 97.028 97.955 14.323 1.00 12.53 41 ASP B C 1
ATOM 1627 O O . ASP B 1 42 ? 97.089 98.976 15.009 1.00 12.71 41 ASP B O 1
ATOM 1632 N N . THR B 1 43 ? 97.865 97.717 13.317 1.00 11.08 42 THR B N 1
ATOM 1633 C CA . THR B 1 43 ? 98.909 98.677 12.982 1.00 9.89 42 THR B CA 1
ATOM 1634 C C . THR B 1 43 ? 98.825 99.110 11.524 1.00 9.57 42 THR B C 1
ATOM 1635 O O . THR B 1 43 ? 99.812 99.540 10.943 1.00 9.59 42 THR B O 1
ATOM 1639 N N . SER B 1 44 ? 97.634 98.988 10.946 1.00 9.28 43 SER B N 1
ATOM 1640 C CA . SER B 1 44 ? 97.379 99.389 9.562 1.00 9.47 43 SER B CA 1
ATOM 1641 C C . SER B 1 44 ? 96.158 100.293 9.621 1.00 9.50 43 SER B C 1
ATOM 1642 O O . SER B 1 44 ? 95.184 99.978 10.312 1.00 9.36 43 SER B O 1
ATOM 1645 N N . PHE B 1 45 ? 96.200 101.403 8.886 1.00 9.75 44 PHE B N 1
ATOM 1646 C CA . PHE B 1 45 ? 95.120 102.389 8.954 1.00 10.01 44 PHE B CA 1
ATOM 1647 C C . PHE B 1 45 ? 94.587 102.960 7.649 1.00 10.44 44 PHE B C 1
ATOM 1648 O O . PHE B 1 45 ? 95.239 102.915 6.615 1.00 9.94 44 PHE B O 1
ATOM 1656 N N . ILE B 1 46 ? 93.384 103.518 7.733 1.00 11.12 45 ILE B N 1
ATOM 1657 C CA . ILE B 1 46 ? 92.737 104.167 6.604 1.00 12.30 45 ILE B CA 1
ATOM 1658 C C . ILE B 1 46 ? 92.214 105.512 7.103 1.00 12.97 45 ILE B C 1
ATOM 1659 O O . ILE B 1 46 ? 91.566 105.581 8.146 1.00 12.83 45 ILE B O 1
ATOM 1664 N N . THR B 1 47 ? 92.532 106.579 6.378 1.00 13.75 46 THR B N 1
ATOM 1665 C CA . THR B 1 47 ? 92.043 107.908 6.731 1.00 15.16 46 THR B CA 1
ATOM 1666 C C . THR B 1 47 ? 90.988 108.254 5.695 1.00 16.09 46 THR B C 1
ATOM 1667 O O . THR B 1 47 ? 91.092 107.850 4.535 1.00 16.13 46 THR B O 1
ATOM 1671 N N . SER B 1 48 ? 89.965 108.991 6.105 1.00 16.91 47 SER B N 1
ATOM 1672 C CA . SER B 1 48 ? 88.919 109.358 5.170 1.00 18.75 47 SER B CA 1
ATOM 1673 C C . SER B 1 48 ? 88.267 110.669 5.552 1.00 20.06 47 SER B C 1
ATOM 1674 O O . SER B 1 48 ? 88.452 111.173 6.656 1.00 19.23 47 SER B O 1
ATOM 1677 N N . GLU B 1 49 ? 87.520 111.216 4.604 1.00 21.82 48 GLU B N 1
ATOM 1678 C CA . GLU B 1 49 ? 86.791 112.459 4.783 1.00 24.02 48 GLU B CA 1
ATOM 1679 C C . GLU B 1 49 ? 85.469 112.262 4.065 1.00 24.95 48 GLU B C 1
ATOM 1680 O O . GLU B 1 49 ? 85.447 111.876 2.897 1.00 24.89 48 GLU B O 1
ATOM 1686 N N . HIS B 1 50 ? 84.369 112.498 4.773 1.00 26.31 49 HIS B N 1
ATOM 1687 C CA . HIS B 1 50 ? 83.040 112.326 4.192 1.00 27.65 49 HIS B CA 1
ATOM 1688 C C . HIS B 1 50 ? 82.889 110.919 3.617 1.00 27.86 49 HIS B C 1
ATOM 1689 O O . HIS B 1 50 ? 82.361 110.737 2.518 1.00 28.03 49 HIS B O 1
ATOM 1696 N N . ASN B 1 51 ? 83.371 109.929 4.364 1.00 27.83 50 ASN B N 1
ATOM 1697 C CA . ASN B 1 51 ? 83.291 108.528 3.958 1.00 27.63 50 ASN B CA 1
ATOM 1698 C C . ASN B 1 51 ? 84.104 108.132 2.727 1.00 26.56 50 ASN B C 1
ATOM 1699 O O . ASN B 1 51 ? 83.915 107.042 2.184 1.00 27.19 50 ASN B O 1
ATOM 1704 N N . SER B 1 52 ? 85.001 109.008 2.284 1.00 24.74 51 SER B N 1
ATOM 1705 C CA . SER B 1 52 ? 85.845 108.711 1.130 1.00 22.70 51 SER B CA 1
ATOM 1706 C C . SER B 1 52 ? 87.296 108.623 1.583 1.00 20.83 51 SER B C 1
ATOM 1707 O O . SER B 1 52 ? 87.804 109.545 2.219 1.00 20.57 51 SER B O 1
ATOM 1710 N N . MET B 1 53 ? 87.960 107.518 1.253 1.00 18.46 52 MET B N 1
ATOM 1711 C CA . MET B 1 53 ? 89.353 107.326 1.649 1.00 16.22 52 MET B CA 1
ATOM 1712 C C . MET B 1 53 ? 90.299 108.384 1.081 1.00 15.88 52 MET B C 1
ATOM 1713 O O . MET B 1 53 ? 90.262 108.709 -0.112 1.00 16.11 52 MET B O 1
ATOM 1718 N N . THR B 1 54 ? 91.153 108.918 1.949 1.00 14.86 53 THR B N 1
ATOM 1719 C CA . THR B 1 54 ? 92.121 109.926 1.556 1.00 14.24 53 THR B CA 1
ATOM 1720 C C . THR B 1 54 ? 93.536 109.380 1.721 1.00 13.71 53 THR B C 1
ATOM 1721 O O . THR B 1 54 ? 94.501 109.973 1.246 1.00 13.46 53 THR B O 1
ATOM 1725 N N . GLY B 1 55 ? 93.656 108.248 2.408 1.00 13.33 54 GLY B N 1
ATOM 1726 C CA . GLY B 1 55 ? 94.965 107.658 2.606 1.00 12.60 54 GLY B CA 1
ATOM 1727 C C . GLY B 1 55 ? 94.919 106.346 3.360 1.00 12.37 54 GLY B C 1
ATOM 1728 O O . GLY B 1 55 ? 93.904 105.996 3.967 1.00 11.85 54 GLY B O 1
ATOM 1729 N N . PHE B 1 56 ? 96.017 105.602 3.297 1.00 12.09 55 PHE B N 1
ATOM 1730 C CA . PHE B 1 56 ? 96.106 104.333 4.004 1.00 12.41 55 PHE B CA 1
ATOM 1731 C C . PHE B 1 56 ? 97.563 103.997 4.275 1.00 11.97 55 PHE B C 1
ATOM 1732 O O . PHE B 1 56 ? 98.474 104.494 3.600 1.00 11.76 55 PHE B O 1
ATOM 1740 N N . LEU B 1 57 ? 97.776 103.147 5.271 1.00 11.23 56 LEU B N 1
ATOM 1741 C CA . LEU B 1 57 ? 99.117 102.731 5.648 1.00 10.71 56 LEU B CA 1
ATOM 1742 C C . LEU B 1 57 ? 99.056 101.304 6.157 1.00 10.43 56 LEU B C 1
ATOM 1743 O O . LEU B 1 57 ? 98.222 100.967 6.998 1.00 10.58 56 LEU B O 1
ATOM 1748 N N . ILE B 1 58 ? 99.938 100.464 5.630 1.00 10.50 57 ILE B N 1
ATOM 1749 C CA . ILE B 1 58 ? 100.004 99.070 6.039 1.00 10.55 57 ILE B CA 1
ATOM 1750 C C . ILE B 1 58 ? 101.365 98.886 6.699 1.00 9.39 57 ILE B C 1
ATOM 1751 O O . ILE B 1 58 ? 102.393 99.143 6.081 1.00 9.49 57 ILE B O 1
ATOM 1756 N N . GLY B 1 59 ? 101.372 98.454 7.955 1.00 8.91 58 GLY B N 1
ATOM 1757 C CA . GLY B 1 59 ? 102.627 98.257 8.653 1.00 8.27 58 GLY B CA 1
ATOM 1758 C C . GLY B 1 59 ? 102.492 97.204 9.732 1.00 8.21 58 GLY B C 1
ATOM 1759 O O . GLY B 1 59 ? 101.393 96.703 9.993 1.00 7.88 58 GLY B O 1
ATOM 1760 N N . PHE B 1 60 ? 103.606 96.866 10.367 1.00 7.89 59 PHE B N 1
ATOM 1761 C CA . PHE B 1 60 ? 103.574 95.851 11.409 1.00 7.91 59 PHE B CA 1
ATOM 1762 C C . PHE B 1 60 ? 104.782 95.938 12.320 1.00 7.59 59 PHE B C 1
ATOM 1763 O O . PHE B 1 60 ? 105.723 96.680 12.053 1.00 7.10 59 PHE B O 1
ATOM 1771 N N . GLN B 1 61 ? 104.740 95.193 13.417 1.00 7.37 60 GLN B N 1
ATOM 1772 C CA . GLN B 1 61 ? 105.863 95.152 14.334 1.00 7.42 60 GLN B CA 1
ATOM 1773 C C . GLN B 1 61 ? 106.739 93.988 13.890 1.00 7.75 60 GLN B C 1
ATOM 1774 O O . GLN B 1 61 ? 106.231 92.909 13.580 1.00 8.13 60 GLN B O 1
ATOM 1780 N N . SER B 1 62 ? 108.047 94.206 13.826 1.00 8.08 61 SER B N 1
ATOM 1781 C CA . SER B 1 62 ? 108.948 93.129 13.438 1.00 8.41 61 SER B CA 1
ATOM 1782 C C . SER B 1 62 ? 108.820 92.015 14.462 1.00 8.85 61 SER B C 1
ATOM 1783 O O . SER B 1 62 ? 108.714 92.275 15.659 1.00 8.30 61 SER B O 1
ATOM 1786 N N . GLN B 1 63 ? 108.838 90.770 14.001 1.00 9.34 62 GLN B N 1
ATOM 1787 C CA . GLN B 1 63 ? 108.739 89.655 14.929 1.00 10.20 62 GLN B CA 1
ATOM 1788 C C . GLN B 1 63 ? 110.104 89.158 15.408 1.00 10.77 62 GLN B C 1
ATOM 1789 O O . GLN B 1 63 ? 110.263 88.812 16.581 1.00 10.99 62 GLN B O 1
ATOM 1795 N N . SER B 1 64 ? 111.105 89.159 14.531 1.00 11.33 63 SER B N 1
ATOM 1796 C CA . SER B 1 64 ? 112.434 88.714 14.952 1.00 11.97 63 SER B CA 1
ATOM 1797 C C . SER B 1 64 ? 113.284 89.845 15.557 1.00 12.05 63 SER B C 1
ATOM 1798 O O . SER B 1 64 ? 114.328 89.594 16.163 1.00 12.10 63 SER B O 1
ATOM 1801 N N . ASP B 1 65 ? 112.822 91.086 15.403 1.00 12.11 64 ASP B N 1
ATOM 1802 C CA . ASP B 1 65 ? 113.508 92.262 15.956 1.00 12.51 64 ASP B CA 1
ATOM 1803 C C . ASP B 1 65 ? 112.398 93.191 16.477 1.00 12.05 64 ASP B C 1
ATOM 1804 O O . ASP B 1 65 ? 112.154 94.263 15.924 1.00 11.81 64 ASP B O 1
ATOM 1809 N N . PRO B 1 66 ? 111.726 92.783 17.571 1.00 12.00 65 PRO B N 1
ATOM 1810 C CA . PRO B 1 66 ? 110.619 93.464 18.252 1.00 11.64 65 PRO B CA 1
ATOM 1811 C C . PRO B 1 66 ? 110.704 94.965 18.505 1.00 11.62 65 PRO B C 1
ATOM 1812 O O . PRO B 1 66 ? 109.673 95.627 18.568 1.00 11.58 65 PRO B O 1
ATOM 1816 N N . GLU B 1 67 ? 111.904 95.509 18.672 1.00 11.51 66 GLU B N 1
ATOM 1817 C CA . GLU B 1 67 ? 112.016 96.945 18.917 1.00 12.25 66 GLU B CA 1
ATOM 1818 C C . GLU B 1 67 ? 111.845 97.735 17.619 1.00 11.71 66 GLU B C 1
ATOM 1819 O O . GLU B 1 67 ? 111.772 98.962 17.633 1.00 11.50 66 GLU B O 1
ATOM 1825 N N . THR B 1 68 ? 111.759 97.017 16.503 1.00 10.85 67 THR B N 1
ATOM 1826 C CA . THR B 1 68 ? 111.600 97.641 15.196 1.00 10.19 67 THR B CA 1
ATOM 1827 C C . THR B 1 68 ? 110.197 97.485 14.626 1.00 9.57 67 THR B C 1
ATOM 1828 O O . THR B 1 68 ? 109.628 96.393 14.647 1.00 9.61 67 THR B O 1
ATOM 1832 N N . ALA B 1 69 ? 109.650 98.589 14.125 1.00 9.20 68 ALA B N 1
ATOM 1833 C CA . ALA B 1 69 ? 108.342 98.604 13.477 1.00 8.41 68 ALA B CA 1
ATOM 1834 C C . ALA B 1 69 ? 108.661 98.782 11.991 1.00 8.33 68 ALA B C 1
ATOM 1835 O O . ALA B 1 69 ? 109.670 99.396 11.646 1.00 8.13 68 ALA B O 1
ATOM 1837 N N . TYR B 1 70 ? 107.814 98.250 11.117 1.00 7.77 69 TYR B N 1
ATOM 1838 C CA . TYR B 1 70 ? 108.057 98.345 9.680 1.00 7.90 69 TYR B CA 1
ATOM 1839 C C . TYR B 1 70 ? 106.833 98.810 8.912 1.00 8.05 69 TYR B C 1
ATOM 1840 O O . TYR B 1 70 ? 105.736 98.288 9.102 1.00 8.02 69 TYR B O 1
ATOM 1849 N N . ILE B 1 71 ? 107.016 99.804 8.050 1.00 8.12 70 ILE B N 1
ATOM 1850 C CA . ILE B 1 71 ? 105.914 100.293 7.236 1.00 8.27 70 ILE B CA 1
ATOM 1851 C C . ILE B 1 71 ? 106.133 99.691 5.859 1.00 8.95 70 ILE B C 1
ATOM 1852 O O . ILE B 1 71 ? 107.156 99.932 5.211 1.00 9.24 70 ILE B O 1
ATOM 1857 N N . HIS B 1 72 ? 105.176 98.883 5.430 1.00 9.64 71 HIS B N 1
ATOM 1858 C CA . HIS B 1 72 ? 105.268 98.210 4.151 1.00 11.76 71 HIS B CA 1
ATOM 1859 C C . HIS B 1 72 ? 104.760 99.043 2.985 1.00 12.64 71 HIS B C 1
ATOM 1860 O O . HIS B 1 72 ? 105.390 99.091 1.928 1.00 13.00 71 HIS B O 1
ATOM 1867 N N . PHE B 1 73 ? 103.620 99.697 3.169 1.00 13.99 72 PHE B N 1
ATOM 1868 C CA . PHE B 1 73 ? 103.065 100.503 2.098 1.00 15.77 72 PHE B CA 1
ATOM 1869 C C . PHE B 1 73 ? 102.103 101.565 2.604 1.00 15.93 72 PHE B C 1
ATOM 1870 O O . PHE B 1 73 ? 101.326 101.329 3.526 1.00 15.91 72 PHE B O 1
ATOM 1878 N N . SER B 1 74 ? 102.174 102.746 2.005 1.00 16.05 73 SER B N 1
ATOM 1879 C CA . SER B 1 74 ? 101.279 103.830 2.376 1.00 16.39 73 SER B CA 1
ATOM 1880 C C . SER B 1 74 ? 100.987 104.624 1.118 1.00 16.72 73 SER B C 1
ATOM 1881 O O . SER B 1 74 ? 101.779 104.626 0.173 1.00 16.51 73 SER B O 1
ATOM 1884 N N . GLY B 1 75 ? 99.839 105.281 1.099 1.00 16.60 74 GLY B N 1
ATOM 1885 C CA . GLY B 1 75 ? 99.478 106.074 -0.058 1.00 17.58 74 GLY B CA 1
ATOM 1886 C C . GLY B 1 75 ? 98.560 107.199 0.358 1.00 18.08 74 GLY B C 1
ATOM 1887 O O . GLY B 1 75 ? 97.839 107.090 1.350 1.00 17.68 74 GLY B O 1
ATOM 1888 N N . VAL B 1 76 ? 98.595 108.290 -0.397 1.00 18.80 75 VAL B N 1
ATOM 1889 C CA . VAL B 1 76 ? 97.750 109.435 -0.108 1.00 19.78 75 VAL B CA 1
ATOM 1890 C C . VAL B 1 76 ? 97.037 109.857 -1.383 1.00 20.59 75 VAL B C 1
ATOM 1891 O O . VAL B 1 76 ? 97.608 109.788 -2.471 1.00 20.33 75 VAL B O 1
ATOM 1895 N N . HIS B 1 77 ? 95.783 110.272 -1.243 1.00 21.73 76 HIS B N 1
ATOM 1896 C CA . HIS 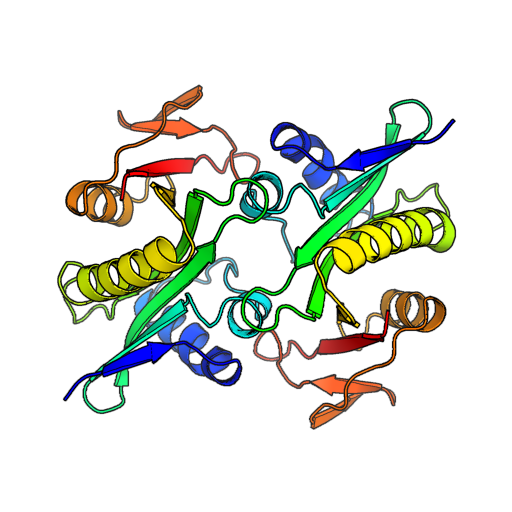B 1 77 ? 94.988 110.717 -2.383 1.00 23.46 76 HIS B CA 1
ATOM 1897 C C . HIS B 1 77 ? 95.775 111.820 -3.087 1.00 24.44 76 HIS B C 1
ATOM 1898 O O . HIS B 1 77 ? 96.240 112.764 -2.448 1.00 24.23 76 HIS B O 1
ATOM 1905 N N . PRO B 1 78 ? 95.932 111.717 -4.416 1.00 25.77 77 PRO B N 1
ATOM 1906 C CA . PRO B 1 78 ? 96.678 112.721 -5.182 1.00 27.00 77 PRO B CA 1
ATOM 1907 C C . PRO B 1 78 ? 96.218 114.168 -4.989 1.00 28.44 77 PRO B C 1
ATOM 1908 O O . PRO B 1 78 ? 97.022 115.095 -5.101 1.00 28.75 77 PRO B O 1
ATOM 1912 N N . ASP B 1 79 ? 94.936 114.361 -4.693 1.00 29.88 78 ASP B N 1
ATOM 1913 C CA . ASP B 1 79 ? 94.394 115.703 -4.482 1.00 31.40 78 ASP B CA 1
ATOM 1914 C C . ASP B 1 79 ? 94.768 116.256 -3.106 1.00 32.19 78 ASP B C 1
ATOM 1915 O O . ASP B 1 79 ? 94.538 117.433 -2.815 1.00 32.59 78 ASP B O 1
ATOM 1920 N N . PHE B 1 80 ? 95.342 115.405 -2.259 1.00 32.75 79 PHE B N 1
ATOM 1921 C CA . PHE B 1 80 ? 95.747 115.817 -0.920 1.00 33.29 79 PHE B CA 1
ATOM 1922 C C . PHE B 1 80 ? 97.267 115.871 -0.800 1.00 34.01 79 PHE B C 1
ATOM 1923 O O . PHE B 1 80 ? 97.983 115.125 -1.469 1.00 34.35 79 PHE B O 1
ATOM 1931 N N . ARG B 1 81 ? 97.755 116.766 0.052 1.00 34.87 80 ARG B N 1
ATOM 1932 C CA . ARG B 1 81 ? 99.190 116.920 0.261 1.0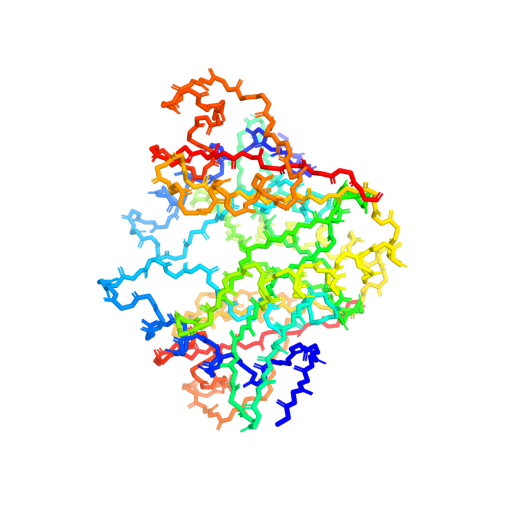0 35.51 80 ARG B CA 1
ATOM 1933 C C . ARG B 1 81 ? 99.715 115.811 1.171 1.00 35.63 80 ARG B C 1
ATOM 1934 O O . ARG B 1 81 ? 99.147 115.532 2.231 1.00 35.68 80 ARG B O 1
ATOM 1942 N N . LYS B 1 82 ? 100.801 115.178 0.738 1.00 35.69 81 LYS B N 1
ATOM 1943 C CA . LYS B 1 82 ? 101.427 114.087 1.478 1.00 35.53 81 LYS B CA 1
ATOM 1944 C C . LYS B 1 82 ? 101.753 114.399 2.937 1.00 35.12 81 LYS B C 1
ATOM 1945 O O . LYS B 1 82 ? 101.433 113.612 3.827 1.00 35.24 81 LYS B O 1
ATOM 1951 N N . MET B 1 83 ? 102.388 115.542 3.187 1.00 34.48 82 MET B N 1
ATOM 1952 C CA . MET B 1 83 ? 102.765 115.918 4.549 1.00 33.56 82 MET B CA 1
ATOM 1953 C C . MET B 1 83 ? 101.609 116.332 5.456 1.00 32.93 82 MET B C 1
ATOM 1954 O O . MET B 1 83 ? 101.825 116.875 6.544 1.00 33.07 82 MET B O 1
ATOM 1959 N N . GLN B 1 84 ? 100.383 116.080 5.011 1.00 31.69 83 GLN B N 1
ATOM 1960 C CA . GLN B 1 84 ? 99.206 116.408 5.804 1.00 30.37 83 GLN B CA 1
ATOM 1961 C C . GLN B 1 84 ? 98.547 115.080 6.173 1.00 28.83 83 GLN B C 1
ATOM 1962 O O . GLN B 1 84 ? 98.514 114.690 7.342 1.00 28.71 83 GLN B O 1
ATOM 1968 N N . ILE B 1 85 ? 98.038 114.388 5.158 1.00 26.82 84 ILE B N 1
ATOM 1969 C CA . ILE B 1 85 ? 97.390 113.096 5.348 1.00 25.03 84 ILE B CA 1
ATOM 1970 C C . ILE B 1 85 ? 98.443 112.052 5.717 1.00 23.84 84 ILE B C 1
ATOM 1971 O O . ILE B 1 85 ? 98.257 111.267 6.648 1.00 23.27 84 ILE B O 1
ATOM 1976 N N . GLY B 1 86 ? 99.547 112.051 4.976 1.00 22.70 85 GLY B N 1
ATOM 1977 C CA . GLY B 1 86 ? 100.616 111.101 5.232 1.00 21.67 85 GLY B CA 1
ATOM 1978 C C . GLY B 1 86 ? 101.205 111.219 6.624 1.00 21.07 85 GLY B C 1
ATOM 1979 O O . GLY B 1 86 ? 101.396 110.219 7.318 1.00 20.58 85 GLY B O 1
ATOM 1980 N N . LYS B 1 87 ? 101.497 112.445 7.039 1.00 20.45 86 LYS B N 1
ATOM 1981 C CA . LYS B 1 87 ? 102.068 112.674 8.357 1.00 20.51 86 LYS B CA 1
ATOM 1982 C C . LYS B 1 87 ? 101.122 112.160 9.434 1.00 19.93 86 LYS B C 1
ATOM 1983 O O . LYS B 1 87 ? 101.561 111.620 10.451 1.00 19.51 86 LYS B O 1
ATOM 1989 N N . GLN B 1 88 ? 99.823 112.317 9.203 1.00 19.50 87 GLN B N 1
ATOM 1990 C CA . GLN B 1 88 ? 98.831 111.863 10.167 1.00 19.39 87 GLN B CA 1
ATOM 1991 C C . GLN B 1 88 ? 98.840 110.340 10.274 1.00 18.44 87 GLN B C 1
ATOM 1992 O O . GLN B 1 88 ? 98.804 109.789 11.375 1.00 17.95 87 GLN B O 1
ATOM 1998 N N . LEU B 1 89 ? 98.882 109.666 9.128 1.00 17.22 88 LEU B N 1
ATOM 1999 C CA . LEU B 1 89 ? 98.920 108.205 9.107 1.00 16.57 88 LEU B CA 1
ATOM 2000 C C . LEU B 1 89 ? 100.186 107.723 9.805 1.00 15.91 88 LEU B C 1
ATOM 2001 O O . LEU B 1 89 ? 100.141 106.804 10.624 1.00 15.67 88 LEU B O 1
ATOM 2006 N N . TYR B 1 90 ? 101.317 108.342 9.484 1.00 15.28 89 TYR B N 1
ATOM 2007 C CA . TYR B 1 90 ? 102.579 107.952 10.108 1.00 15.43 89 TYR B CA 1
ATOM 2008 C C . TYR B 1 90 ? 102.578 108.232 11.618 1.00 15.00 89 TYR B C 1
ATOM 2009 O O . TYR B 1 90 ? 103.087 107.427 12.400 1.00 14.04 89 TYR B O 1
ATOM 2018 N N . ASP B 1 91 ? 101.992 109.352 12.037 1.00 14.54 90 ASP B N 1
ATOM 2019 C CA . ASP B 1 91 ? 101.956 109.679 13.462 1.00 14.56 90 ASP B CA 1
ATOM 2020 C C . ASP B 1 91 ? 101.103 108.707 14.269 1.00 13.77 90 ASP B C 1
ATOM 2021 O O . ASP B 1 91 ? 101.465 108.340 15.390 1.00 13.66 90 ASP B O 1
ATOM 2026 N N . VAL B 1 92 ? 99.976 108.290 13.703 1.00 12.91 91 VAL B N 1
ATOM 2027 C CA . VAL B 1 92 ? 99.105 107.349 14.392 1.00 12.44 91 VAL B CA 1
ATOM 2028 C C . VAL B 1 92 ? 99.789 105.986 14.442 1.00 12.08 91 VAL B C 1
ATOM 2029 O O . VAL B 1 92 ? 99.710 105.284 15.447 1.00 12.12 91 VAL B O 1
ATOM 2033 N N . PHE B 1 93 ? 100.483 105.628 13.366 1.00 11.62 92 PHE B N 1
ATOM 2034 C CA . PHE B 1 93 ? 101.211 104.362 13.326 1.00 11.19 92 PHE B CA 1
ATOM 2035 C C . PHE B 1 93 ? 102.293 104.348 14.409 1.00 11.35 92 PHE B C 1
ATOM 2036 O O . PHE B 1 93 ? 102.416 103.381 15.159 1.00 10.70 92 PHE B O 1
ATOM 2044 N N . ILE B 1 94 ? 103.072 105.428 14.481 1.00 11.11 93 ILE B N 1
ATOM 2045 C CA . ILE B 1 94 ? 104.156 105.545 15.455 1.00 12.07 93 ILE B CA 1
ATOM 2046 C C . ILE B 1 94 ? 103.647 105.462 16.889 1.00 12.47 93 ILE B C 1
ATOM 2047 O O . ILE B 1 94 ? 104.242 104.789 17.729 1.00 12.18 93 ILE B O 1
ATOM 2052 N N . GLU B 1 95 ? 102.549 106.158 17.162 1.00 12.99 94 GLU B N 1
ATOM 2053 C CA . GLU B 1 95 ? 101.951 106.159 18.492 1.00 13.79 94 GLU B CA 1
ATOM 2054 C C . GLU B 1 95 ? 101.538 104.733 18.859 1.00 12.88 94 GLU B C 1
ATOM 2055 O O . GLU B 1 95 ? 101.728 104.280 19.991 1.00 12.39 94 GLU B O 1
ATOM 2061 N N . THR B 1 96 ? 100.991 104.023 17.880 1.00 11.32 95 THR B N 1
ATOM 2062 C CA . THR B 1 96 ? 100.535 102.656 18.090 1.00 10.42 95 THR B CA 1
ATOM 2063 C C . THR B 1 96 ? 101.682 101.681 18.327 1.00 10.13 95 THR B C 1
ATOM 2064 O O . THR B 1 96 ? 101.639 100.889 19.272 1.00 10.06 95 THR B O 1
ATOM 2068 N N . VAL B 1 97 ? 102.715 101.733 17.491 1.00 9.94 96 VAL B N 1
ATOM 2069 C CA . VAL B 1 97 ? 103.827 100.805 17.675 1.00 10.06 96 VAL B CA 1
ATOM 2070 C C . VAL B 1 97 ? 104.686 101.120 18.900 1.00 10.67 96 VAL B C 1
ATOM 2071 O O . VAL B 1 97 ? 105.356 100.228 19.423 1.00 10.07 96 VAL B O 1
ATOM 2075 N N . LYS B 1 98 ? 104.664 102.366 19.379 1.00 11.07 97 LYS B N 1
ATOM 2076 C CA . LYS B 1 98 ? 105.429 102.685 20.584 1.00 11.86 97 LYS B CA 1
ATOM 2077 C C . LYS B 1 98 ? 104.763 101.961 21.753 1.00 12.42 97 LYS B C 1
ATOM 2078 O O . LYS B 1 98 ? 105.423 101.595 22.732 1.00 12.12 97 LYS B O 1
ATOM 2084 N N . GLN B 1 99 ? 103.455 101.743 21.645 1.00 12.57 98 GLN B N 1
ATOM 2085 C CA . GLN B 1 99 ? 102.717 101.045 22.694 1.00 13.52 98 GLN B CA 1
ATOM 2086 C C . GLN B 1 99 ? 102.975 99.539 22.642 1.00 13.14 98 GLN B C 1
ATOM 2087 O O . GLN B 1 99 ? 102.561 98.797 23.534 1.00 12.79 98 GLN B O 1
ATOM 2093 N N . ARG B 1 100 ? 103.661 99.097 21.591 1.00 12.85 99 ARG B N 1
ATOM 2094 C CA . ARG B 1 100 ? 104.001 97.687 21.421 1.00 12.90 99 ARG B CA 1
ATOM 2095 C C . ARG B 1 100 ? 105.471 97.460 21.785 1.00 12.64 99 ARG B C 1
ATOM 2096 O O . ARG B 1 100 ? 105.991 96.343 21.679 1.00 12.86 99 ARG B O 1
ATOM 2104 N N . GLY B 1 101 ? 106.143 98.527 22.208 1.00 12.04 100 GLY B N 1
ATOM 2105 C CA . GLY B 1 101 ? 107.537 98.421 22.599 1.00 11.35 100 GLY B CA 1
ATOM 2106 C C . GLY B 1 101 ? 108.566 98.783 21.542 1.00 11.19 100 GLY B C 1
ATOM 2107 O O . GLY B 1 101 ? 109.767 98.614 21.757 1.00 11.08 100 GLY B O 1
ATOM 2108 N N . CYS B 1 102 ? 108.108 99.292 20.407 1.00 10.68 101 CYS B N 1
ATOM 2109 C CA . CYS B 1 102 ? 109.017 99.658 19.327 1.00 10.39 101 CYS B CA 1
ATOM 2110 C C . CYS B 1 102 ? 109.741 100.966 19.606 1.00 11.22 101 CYS B C 1
ATOM 2111 O O . CYS B 1 102 ? 109.142 101.921 20.106 1.00 11.59 101 CYS B O 1
ATOM 2114 N N . THR B 1 103 ? 111.029 100.996 19.279 1.00 11.18 102 THR B N 1
ATOM 2115 C CA . THR B 1 103 ? 111.848 102.181 19.495 1.00 12.06 102 THR B CA 1
ATOM 2116 C C . THR B 1 103 ? 112.423 102.732 18.192 1.00 11.78 102 THR B C 1
ATOM 2117 O O . THR B 1 103 ? 113.166 103.714 18.192 1.00 11.77 102 THR B O 1
ATOM 2121 N N . ARG B 1 104 ? 112.086 102.093 17.077 1.00 11.74 103 ARG B N 1
ATOM 2122 C CA . ARG B 1 104 ? 112.540 102.569 15.776 1.00 11.74 103 ARG B CA 1
ATOM 2123 C C . ARG B 1 104 ? 111.584 102.086 14.696 1.00 11.23 103 ARG B C 1
ATOM 2124 O O . ARG B 1 104 ? 110.830 101.133 14.902 1.00 11.01 103 ARG B O 1
ATOM 2132 N N . VAL B 1 105 ? 111.603 102.756 13.549 1.00 10.53 104 VAL B N 1
ATOM 2133 C CA . VAL B 1 105 ? 110.735 102.382 12.443 1.00 10.08 104 VAL B CA 1
ATOM 2134 C C . VAL B 1 105 ? 111.570 102.309 11.171 1.00 10.02 104 VAL B C 1
ATOM 2135 O O . VAL B 1 105 ? 112.479 103.121 10.962 1.00 9.58 104 VAL B O 1
ATOM 2139 N N . LYS B 1 106 ? 111.276 101.316 10.339 1.00 9.66 105 LYS B N 1
ATOM 2140 C CA . LYS B 1 106 ? 112.000 101.123 9.092 1.00 9.54 105 LYS B CA 1
ATOM 2141 C C . LYS B 1 106 ? 111.045 100.966 7.919 1.00 9.70 105 LYS B C 1
ATOM 2142 O O . LYS B 1 106 ? 109.869 100.664 8.093 1.00 9.95 105 LYS B O 1
ATOM 2148 N N . CYS B 1 107 ? 111.569 101.184 6.719 1.00 9.93 106 CYS B N 1
ATOM 2149 C CA . CYS B 1 107 ? 110.812 101.006 5.484 1.00 10.26 106 CYS B CA 1
ATOM 2150 C C . CYS B 1 107 ? 111.815 101.108 4.340 1.00 10.07 106 CYS B C 1
ATOM 2151 O O . CYS B 1 107 ? 112.986 101.411 4.574 1.00 10.23 106 CYS B O 1
ATOM 2154 N N . VAL B 1 108 ? 111.377 100.831 3.119 1.00 10.08 107 VAL B N 1
ATOM 2155 C CA . VAL B 1 108 ? 112.279 100.873 1.976 1.00 10.19 107 VAL B CA 1
ATOM 2156 C C . VAL B 1 108 ? 111.642 101.485 0.741 1.00 10.13 107 VAL B C 1
ATOM 2157 O O . VAL B 1 108 ? 110.428 101.656 0.669 1.00 10.20 107 VAL B O 1
ATOM 2161 N N . THR B 1 109 ? 112.482 101.822 -0.234 1.00 10.33 108 THR B N 1
ATOM 2162 C CA . THR B 1 109 ? 112.003 102.338 -1.505 1.00 10.61 108 THR B CA 1
ATOM 2163 C C . THR B 1 109 ? 113.119 102.213 -2.533 1.00 11.11 108 THR B C 1
ATOM 2164 O O . THR B 1 109 ? 114.249 101.862 -2.194 1.00 11.46 108 THR B O 1
ATOM 2168 N N . SER B 1 110 ? 112.789 102.473 -3.791 1.00 11.90 109 SER B N 1
ATOM 2169 C CA . SER B 1 110 ? 113.772 102.402 -4.863 1.00 12.79 109 SER B CA 1
ATOM 2170 C C . SER B 1 110 ? 114.604 103.678 -4.855 1.00 12.97 109 SER B C 1
ATOM 2171 O O . SER B 1 110 ? 114.084 104.756 -4.579 1.00 13.06 109 SER B O 1
ATOM 2174 N N . PRO B 1 111 ? 115.907 103.575 -5.162 1.00 13.74 110 PRO B N 1
ATOM 2175 C CA . PRO B 1 111 ? 116.743 104.780 -5.169 1.00 14.17 110 PRO B CA 1
ATOM 2176 C C . PRO B 1 111 ? 116.306 105.812 -6.200 1.00 14.64 110 PRO B C 1
ATOM 2177 O O . PRO B 1 111 ? 116.712 106.968 -6.124 1.00 14.71 110 PRO B O 1
ATOM 2181 N N . VAL B 1 112 ? 115.485 105.409 -7.166 1.00 14.79 111 VAL B N 1
ATOM 2182 C CA . VAL B 1 112 ? 115.031 106.372 -8.161 1.00 15.24 111 VAL B CA 1
ATOM 2183 C C . VAL B 1 112 ? 113.674 106.966 -7.803 1.00 14.71 111 VAL B C 1
ATOM 2184 O O . VAL B 1 112 ? 113.154 107.819 -8.520 1.00 14.74 111 VAL B O 1
ATOM 2188 N N . ASN B 1 113 ? 113.102 106.525 -6.686 1.00 13.83 112 ASN B N 1
ATOM 2189 C CA . ASN B 1 113 ? 111.815 107.052 -6.247 1.00 13.55 112 ASN B CA 1
ATOM 2190 C C . ASN B 1 113 ? 112.114 108.288 -5.398 1.00 13.20 112 ASN B C 1
ATOM 2191 O O . ASN B 1 113 ? 112.152 108.218 -4.166 1.00 12.63 112 ASN B O 1
ATOM 2196 N N . LYS B 1 114 ? 112.339 109.418 -6.059 1.00 13.06 113 LYS B N 1
ATOM 2197 C CA . LYS B 1 114 ? 112.649 110.651 -5.346 1.00 12.95 113 LYS B CA 1
ATOM 2198 C C . LYS B 1 114 ? 111.486 111.157 -4.502 1.00 12.64 113 LYS B C 1
ATOM 2199 O O . LYS B 1 114 ? 111.698 111.773 -3.457 1.00 12.48 113 LYS B O 1
ATOM 2205 N N . VAL B 1 115 ? 110.259 110.899 -4.941 1.00 12.23 114 VAL B N 1
ATOM 2206 C CA . VAL B 1 115 ? 109.098 111.329 -4.173 1.00 12.33 114 VAL B CA 1
ATOM 2207 C C . VAL B 1 115 ? 109.133 110.677 -2.787 1.00 11.93 114 VAL B C 1
ATOM 2208 O O . VAL B 1 115 ? 108.924 111.341 -1.769 1.00 11.74 114 VAL B O 1
ATOM 2212 N N . SER B 1 116 ? 109.415 109.378 -2.750 1.00 11.36 115 SER B N 1
ATOM 2213 C CA . SER B 1 116 ? 109.480 108.655 -1.484 1.00 11.15 115 SER B CA 1
ATOM 2214 C C . SER B 1 116 ? 110.692 109.055 -0.652 1.00 10.77 115 SER B C 1
ATOM 2215 O O . SER B 1 116 ? 110.593 109.212 0.562 1.00 10.94 115 SER B O 1
ATOM 2218 N N . ILE B 1 117 ? 111.844 109.206 -1.297 1.00 10.60 116 ILE B N 1
ATOM 2219 C CA . ILE B 1 117 ? 113.052 109.599 -0.574 1.00 10.63 116 ILE B CA 1
ATOM 2220 C C . ILE B 1 117 ? 112.835 110.966 0.091 1.00 10.73 116 ILE B C 1
ATOM 2221 O O . ILE B 1 117 ? 113.184 111.162 1.256 1.00 10.84 116 ILE B O 1
ATOM 2226 N N . ALA B 1 118 ? 112.228 111.899 -0.640 1.00 10.94 117 ALA B N 1
ATOM 2227 C CA . ALA B 1 118 ? 111.955 113.234 -0.110 1.00 11.24 117 ALA B CA 1
ATOM 2228 C C . ALA B 1 118 ? 110.986 113.176 1.073 1.00 11.57 117 ALA B C 1
ATOM 2229 O O . ALA B 1 118 ? 111.226 113.771 2.124 1.00 11.92 117 ALA B O 1
ATOM 2231 N N . TYR B 1 119 ? 109.888 112.455 0.885 1.00 11.71 118 TYR B N 1
ATOM 2232 C CA . TYR B 1 119 ? 108.863 112.303 1.913 1.00 12.59 118 TYR B CA 1
ATOM 2233 C C . TYR B 1 119 ? 109.416 111.728 3.218 1.00 12.11 118 TYR B C 1
ATOM 2234 O O . TYR B 1 119 ? 109.181 112.276 4.298 1.00 11.83 118 TYR B O 1
ATOM 2243 N N . HIS B 1 120 ? 110.141 110.619 3.128 1.00 11.74 119 HIS B N 1
ATOM 2244 C CA . HIS B 1 120 ? 110.704 110.010 4.329 1.00 11.93 119 HIS B CA 1
ATOM 2245 C C . HIS B 1 120 ? 111.769 110.888 4.972 1.00 11.59 119 HIS B C 1
ATOM 2246 O O . HIS B 1 120 ? 111.865 110.960 6.196 1.00 11.63 119 HIS B O 1
ATOM 2253 N N . THR B 1 121 ? 112.563 111.575 4.159 1.00 10.95 120 THR B N 1
ATOM 2254 C CA . THR B 1 121 ? 113.588 112.451 4.712 1.00 11.29 120 THR B CA 1
ATOM 2255 C C . THR B 1 121 ? 112.931 113.600 5.477 1.00 11.72 120 THR B C 1
ATOM 2256 O O . THR B 1 121 ? 113.384 113.971 6.562 1.00 11.93 120 THR B O 1
ATOM 2260 N N . LYS B 1 122 ? 111.859 114.151 4.917 1.00 12.77 121 LYS B N 1
ATOM 2261 C CA . LYS B 1 122 ? 111.140 115.250 5.557 1.00 14.08 121 LYS B CA 1
ATOM 2262 C C . LYS B 1 122 ? 110.547 114.784 6.886 1.00 14.16 121 LYS B C 1
ATOM 2263 O O . LYS B 1 122 ? 110.462 115.563 7.836 1.00 14.73 121 LYS B O 1
ATOM 2269 N N . LEU B 1 123 ? 110.139 113.517 6.952 1.00 14.49 122 LEU B N 1
ATOM 2270 C CA . LEU B 1 123 ? 109.569 112.966 8.184 1.00 14.74 122 LEU B CA 1
ATOM 2271 C C . LEU B 1 123 ? 110.624 112.678 9.246 1.00 14.57 122 LEU B C 1
ATOM 2272 O O . LEU B 1 123 ? 110.290 112.294 10.366 1.00 15.13 122 LEU B O 1
ATOM 2277 N N . GLY B 1 124 ? 111.895 112.846 8.895 1.00 14.01 123 GLY B N 1
ATOM 2278 C CA . GLY B 1 124 ? 112.953 112.629 9.865 1.00 13.70 123 GLY B CA 1
ATOM 2279 C C . GLY B 1 124 ? 113.736 111.336 9.763 1.00 13.01 123 GLY B C 1
ATOM 2280 O O . GLY B 1 124 ? 114.608 111.080 10.590 1.00 13.24 123 GLY B O 1
ATOM 2281 N N . PHE B 1 125 ? 113.433 110.513 8.766 1.00 12.56 124 PHE B N 1
ATOM 2282 C CA . PHE B 1 125 ? 114.152 109.254 8.599 1.00 12.27 124 PHE B CA 1
ATOM 2283 C C . PHE B 1 125 ? 115.590 109.428 8.121 1.00 12.57 124 PHE B C 1
ATOM 2284 O O . PHE B 1 125 ? 115.893 110.308 7.307 1.00 12.38 124 PHE B O 1
ATOM 2292 N N . ASP B 1 126 ? 116.470 108.576 8.631 1.00 12.57 125 ASP B N 1
ATOM 2293 C CA . ASP B 1 126 ? 117.859 108.558 8.195 1.00 13.13 125 ASP B CA 1
ATOM 2294 C C . ASP B 1 126 ? 117.865 107.413 7.190 1.00 12.95 125 ASP B C 1
ATOM 2295 O O . ASP B 1 126 ? 116.869 106.700 7.050 1.00 13.19 125 ASP B O 1
ATOM 2300 N N . ILE B 1 127 ? 118.977 107.236 6.492 1.00 12.64 126 ILE B N 1
ATOM 2301 C CA . ILE B 1 127 ? 119.102 106.153 5.530 1.00 12.81 126 ILE B CA 1
ATOM 2302 C C . ILE B 1 127 ? 120.247 105.269 6.006 1.00 13.29 126 ILE B C 1
ATOM 2303 O O . ILE B 1 127 ? 121.301 105.765 6.407 1.00 13.22 126 ILE B O 1
ATOM 2308 N N . GLU B 1 128 ? 120.035 103.956 5.990 1.00 13.87 127 GLU B N 1
ATOM 2309 C CA . GLU B 1 128 ? 121.071 103.035 6.435 1.00 14.89 127 GLU B CA 1
ATOM 2310 C C . GLU B 1 128 ? 122.173 102.873 5.399 1.00 15.47 127 GLU B C 1
ATOM 2311 O O . GLU B 1 128 ? 121.928 102.916 4.194 1.00 15.06 127 GLU B O 1
ATOM 2317 N N . LYS B 1 129 ? 123.393 102.684 5.888 1.00 16.96 128 LYS B N 1
ATOM 2318 C CA . LYS B 1 129 ? 124.557 102.525 5.025 1.00 18.29 128 LYS B CA 1
ATOM 2319 C C . LYS B 1 129 ? 124.547 101.167 4.325 1.00 18.79 128 LYS B C 1
ATOM 2320 O O . LYS B 1 129 ? 124.608 100.118 4.972 1.00 18.53 128 LYS B O 1
ATOM 2326 N N . GLY B 1 130 ? 124.470 101.196 2.998 1.00 19.27 129 GLY B N 1
ATOM 2327 C CA . GLY B 1 130 ? 124.440 99.970 2.226 1.00 20.62 129 GLY B CA 1
ATOM 2328 C C . GLY B 1 130 ? 125.778 99.586 1.626 1.00 21.50 129 GLY B C 1
ATOM 2329 O O . GLY B 1 130 ? 126.830 99.908 2.174 1.00 21.92 129 GLY B O 1
ATOM 2330 N N . THR B 1 131 ? 125.731 98.910 0.483 1.00 22.36 130 THR B N 1
ATOM 2331 C CA . THR B 1 131 ? 126.936 98.452 -0.193 1.00 23.26 130 THR B CA 1
ATOM 2332 C C . THR B 1 131 ? 127.348 99.308 -1.382 1.00 22.99 130 THR B C 1
ATOM 2333 O O . THR B 1 131 ? 128.450 99.156 -1.907 1.00 23.67 130 THR B O 1
ATOM 2337 N N . LYS B 1 132 ? 126.465 100.192 -1.827 1.00 22.41 131 LYS B N 1
ATOM 2338 C CA . LYS B 1 132 ? 126.811 101.057 -2.945 1.00 21.84 131 LYS B CA 1
ATOM 2339 C C . LYS B 1 132 ? 126.072 102.380 -2.895 1.00 21.20 131 LYS B C 1
ATOM 2340 O O . LYS B 1 132 ? 125.276 102.631 -1.992 1.00 20.73 131 LYS B O 1
ATOM 2346 N N . THR B 1 133 ? 126.345 103.223 -3.881 1.00 20.47 132 THR B N 1
ATOM 2347 C CA . THR B 1 133 ? 125.748 104.544 -3.954 1.00 19.71 132 THR B CA 1
ATOM 2348 C C . THR B 1 133 ? 125.046 104.760 -5.283 1.00 18.46 132 THR B C 1
ATOM 2349 O O . THR B 1 133 ? 125.578 104.423 -6.341 1.00 18.66 132 THR B O 1
ATOM 2353 N N . VAL B 1 134 ? 123.842 105.314 -5.220 1.00 17.16 133 VAL B N 1
ATOM 2354 C CA . VAL B 1 134 ? 123.061 105.616 -6.410 1.00 15.86 133 VAL B CA 1
ATOM 2355 C C . VAL B 1 134 ? 122.537 107.037 -6.244 1.00 15.20 133 VAL B C 1
ATOM 2356 O O . VAL B 1 134 ? 121.789 107.327 -5.309 1.00 14.85 133 VAL B O 1
ATOM 2360 N N . ASN B 1 135 ? 122.941 107.922 -7.149 1.00 14.72 134 ASN B N 1
ATOM 2361 C CA . ASN B 1 135 ? 122.530 109.320 -7.095 1.00 14.46 134 ASN B CA 1
ATOM 2362 C C . ASN B 1 135 ? 122.833 109.945 -5.728 1.00 13.67 134 ASN B C 1
ATOM 2363 O O . ASN B 1 135 ? 122.051 110.749 -5.213 1.00 12.99 134 ASN B O 1
ATOM 2368 N N . GLY B 1 136 ? 123.966 109.555 -5.144 1.00 13.00 135 GLY B N 1
ATOM 2369 C CA . GLY B 1 136 ? 124.379 110.105 -3.863 1.00 13.21 135 GLY B CA 1
ATOM 2370 C C . GLY B 1 136 ? 123.695 109.538 -2.634 1.00 13.09 135 GLY B C 1
ATOM 2371 O O . GLY B 1 136 ? 123.929 110.008 -1.524 1.00 13.25 135 GLY B O 1
ATOM 2372 N N . ILE B 1 137 ? 122.854 108.526 -2.827 1.00 13.03 136 ILE B N 1
ATOM 2373 C CA . ILE B 1 137 ? 122.136 107.902 -1.720 1.00 13.09 136 ILE B CA 1
ATOM 2374 C C . ILE B 1 137 ? 122.714 106.510 -1.495 1.00 13.08 136 ILE B C 1
ATOM 2375 O O . ILE B 1 137 ? 122.977 105.791 -2.457 1.00 12.85 136 ILE B O 1
ATOM 2380 N N . SER B 1 138 ? 122.919 106.131 -0.235 1.00 13.21 137 SER B N 1
ATOM 2381 C CA . SER B 1 138 ? 123.454 104.805 0.066 1.00 13.76 137 SER B CA 1
ATOM 2382 C C . SER B 1 138 ? 122.348 103.787 -0.213 1.00 13.96 137 SER B C 1
ATOM 2383 O O . SER B 1 138 ? 121.198 103.991 0.179 1.00 13.26 137 SER B O 1
ATOM 2386 N N . VAL B 1 139 ? 122.695 102.693 -0.888 1.00 14.03 138 VAL B N 1
ATOM 2387 C CA . VAL B 1 139 ? 121.701 101.680 -1.217 1.00 15.06 138 VAL B CA 1
ATOM 2388 C C . VAL B 1 139 ? 122.177 100.253 -0.976 1.00 15.15 138 VAL B C 1
ATOM 2389 O O . VAL B 1 139 ? 123.378 99.973 -0.987 1.00 15.40 138 VAL B O 1
ATOM 2393 N N . PHE B 1 140 ? 121.220 99.362 -0.746 1.00 15.32 139 PHE B N 1
ATOM 2394 C CA . PHE B 1 140 ? 121.509 97.946 -0.543 1.00 15.54 139 PHE B CA 1
ATOM 2395 C C . PHE B 1 140 ? 121.273 97.284 -1.892 1.00 15.43 139 PHE B C 1
ATOM 2396 O O . PHE B 1 140 ? 120.137 97.147 -2.342 1.00 15.22 139 PHE B O 1
ATOM 2404 N N . ALA B 1 141 ? 122.361 96.898 -2.547 1.00 16.00 140 ALA B N 1
ATOM 2405 C CA . ALA B 1 141 ? 122.288 96.283 -3.866 1.00 16.60 140 ALA B CA 1
ATOM 2406 C C . ALA B 1 141 ? 121.472 94.998 -3.906 1.00 16.89 140 ALA B C 1
ATOM 2407 O O . ALA B 1 141 ? 121.644 94.118 -3.065 1.00 17.31 140 ALA B O 1
ATOM 2409 N N . ASN B 1 142 ? 120.583 94.911 -4.890 1.00 17.34 141 ASN B N 1
ATOM 2410 C CA . ASN B 1 142 ? 119.743 93.735 -5.100 1.00 17.75 141 ASN B CA 1
ATOM 2411 C C . ASN B 1 142 ? 119.027 93.275 -3.836 1.00 17.67 141 ASN B C 1
ATOM 2412 O O . ASN B 1 142 ? 118.826 92.073 -3.628 1.00 17.70 141 ASN B O 1
ATOM 2417 N N . TYR B 1 143 ? 118.634 94.233 -3.003 1.00 17.35 142 TYR B N 1
ATOM 2418 C CA . TYR B 1 143 ? 117.952 93.935 -1.748 1.00 17.20 142 TYR B CA 1
ATOM 2419 C C . TYR B 1 143 ? 116.681 93.107 -1.947 1.00 17.65 142 TYR B C 1
ATOM 2420 O O . TYR B 1 143 ? 116.427 92.162 -1.195 1.00 17.27 142 TYR B O 1
ATOM 2429 N N . ASP B 1 144 ? 115.881 93.471 -2.946 1.00 18.54 143 ASP B N 1
ATOM 2430 C CA . ASP B 1 144 ? 114.638 92.756 -3.236 1.00 20.03 143 ASP B CA 1
ATOM 2431 C C . ASP B 1 144 ? 114.762 91.871 -4.470 1.00 20.42 143 ASP B C 1
ATOM 2432 O O . ASP B 1 144 ? 113.766 91.572 -5.123 1.00 20.93 143 ASP B O 1
ATOM 2437 N N . GLY B 1 145 ? 115.982 91.451 -4.784 1.00 20.92 144 GLY B N 1
ATOM 2438 C CA . GLY B 1 145 ? 116.186 90.602 -5.944 1.00 22.11 144 GLY B CA 1
ATOM 2439 C C . GLY B 1 145 ? 117.173 91.213 -6.919 1.00 22.80 144 GLY B C 1
ATOM 2440 O O . GLY B 1 145 ? 117.555 92.372 -6.767 1.00 22.43 144 GLY B O 1
ATOM 2441 N N . PRO B 1 146 ? 117.605 90.460 -7.942 1.00 23.65 145 PRO B N 1
ATOM 2442 C CA . PRO B 1 146 ? 118.559 91.007 -8.909 1.00 24.10 145 PRO B CA 1
ATOM 2443 C C . PRO B 1 146 ? 118.047 92.276 -9.586 1.00 24.23 145 PRO B C 1
ATOM 2444 O O . PRO B 1 146 ? 116.954 92.294 -10.154 1.00 24.82 145 PRO B O 1
ATOM 2448 N N . GLY B 1 147 ? 118.839 93.340 -9.504 1.00 24.02 146 GLY B N 1
ATOM 2449 C CA . GLY B 1 147 ? 118.453 94.602 -10.106 1.00 23.89 146 GLY B CA 1
ATOM 2450 C C . GLY B 1 147 ? 117.480 95.409 -9.263 1.00 23.62 146 GLY B C 1
ATOM 2451 O O . GLY B 1 147 ? 117.092 96.516 -9.644 1.00 23.91 146 GLY B O 1
ATOM 2452 N N . GLN B 1 148 ? 117.080 94.866 -8.115 1.00 22.96 147 GLN B N 1
ATOM 2453 C CA . GLN B 1 148 ? 116.141 95.566 -7.246 1.00 22.15 147 GLN B CA 1
ATOM 2454 C C . GLN B 1 148 ? 116.836 96.210 -6.051 1.00 21.06 147 GLN B C 1
ATOM 2455 O O . GLN B 1 148 ? 116.677 95.769 -4.909 1.00 20.48 147 GLN B O 1
ATOM 2461 N N . ASP B 1 149 ? 117.609 97.257 -6.324 1.00 19.71 148 ASP B N 1
ATOM 2462 C CA . ASP B 1 149 ? 118.323 97.975 -5.273 1.00 18.41 148 ASP B CA 1
ATOM 2463 C C . ASP B 1 149 ? 117.315 98.686 -4.391 1.00 16.89 148 ASP B C 1
ATOM 2464 O O . ASP B 1 149 ? 116.246 99.084 -4.857 1.00 16.57 148 ASP B O 1
ATOM 2469 N N . ARG B 1 150 ? 117.651 98.857 -3.119 1.00 15.48 149 ARG B N 1
ATOM 2470 C CA . ARG B 1 150 ? 116.740 99.525 -2.207 1.00 14.20 149 ARG B CA 1
ATOM 2471 C C . ARG B 1 150 ? 117.416 100.475 -1.231 1.00 13.18 149 ARG B C 1
ATOM 2472 O O . ARG B 1 150 ? 118.533 100.238 -0.760 1.00 12.82 149 ARG B O 1
ATOM 2480 N N . VAL B 1 151 ? 116.719 101.566 -0.947 1.00 12.05 150 VAL B N 1
ATOM 2481 C CA . VAL B 1 151 ? 117.171 102.548 0.025 1.00 11.37 150 VAL B CA 1
ATOM 2482 C C . VAL B 1 151 ? 116.454 102.089 1.292 1.00 11.38 150 VAL B C 1
ATOM 2483 O O . VAL B 1 151 ? 115.239 101.860 1.270 1.00 11.25 150 VAL B O 1
ATOM 2487 N N . LEU B 1 152 ? 117.201 101.929 2.379 1.00 11.36 151 LEU B N 1
ATOM 2488 C CA . LEU B 1 152 ? 116.624 101.498 3.647 1.00 11.58 151 LEU B CA 1
ATOM 2489 C C . LEU B 1 152 ? 116.544 102.665 4.614 1.00 11.39 151 LEU B C 1
ATOM 2490 O O . LEU B 1 152 ? 117.562 103.238 5.002 1.00 11.77 151 LEU B O 1
ATOM 2495 N N . PHE B 1 153 ? 115.323 103.017 4.993 1.00 11.51 152 PHE B N 1
ATOM 2496 C CA . PHE B 1 153 ? 115.082 104.120 5.918 1.00 11.75 152 PHE B CA 1
ATOM 2497 C C . PHE B 1 153 ? 114.973 103.627 7.354 1.00 12.11 152 PHE B C 1
ATOM 2498 O O . PHE B 1 153 ? 114.498 102.518 7.606 1.00 11.95 152 PHE B O 1
ATOM 2506 N N . VAL B 1 154 ? 115.405 104.457 8.296 1.00 12.15 153 VAL B N 1
ATOM 2507 C CA . VAL B 1 154 ? 115.298 104.107 9.704 1.00 12.56 153 VAL B CA 1
ATOM 2508 C C . VAL B 1 154 ? 115.206 105.376 10.531 1.00 13.44 153 VAL B C 1
ATOM 2509 O O . VAL B 1 154 ? 115.891 106.362 10.257 1.00 13.43 153 VAL B O 1
ATOM 2513 N N . LYS B 1 155 ? 114.338 105.353 11.534 1.00 14.08 154 LYS B N 1
ATOM 2514 C CA . LYS B 1 155 ? 114.178 106.502 12.410 1.00 15.41 154 LYS B CA 1
ATOM 2515 C C . LYS B 1 155 ? 113.867 106.051 13.828 1.00 15.90 154 LYS B C 1
ATOM 2516 O O . LYS B 1 155 ? 113.044 105.163 14.032 1.00 16.12 154 LYS B O 1
ATOM 2522 N N . ASN B 1 156 ? 114.523 106.663 14.807 1.00 16.63 155 ASN B N 1
ATOM 2523 C CA . ASN B 1 156 ? 114.253 106.317 16.192 1.00 17.26 155 ASN B CA 1
ATOM 2524 C C . ASN B 1 156 ? 112.964 107.006 16.588 1.00 17.16 155 ASN B C 1
ATOM 2525 O O . ASN B 1 156 ? 112.681 108.115 16.135 1.00 16.94 155 ASN B O 1
ATOM 2530 N N . ILE B 1 157 ? 112.174 106.335 17.416 1.00 16.79 156 ILE B N 1
ATOM 2531 C CA . ILE B 1 157 ? 110.910 106.887 17.877 1.00 17.10 156 ILE B CA 1
ATOM 2532 C C . ILE B 1 157 ? 110.791 106.728 19.387 1.00 17.71 156 ILE B C 1
ATOM 2533 O O . ILE B 1 157 ? 111.648 106.028 19.973 1.00 18.03 156 ILE B O 1
#

Secondary structure (DSSP, 8-state):
--EEEE--GGGHHHHHHHTTTSSTTPPPS----THHHHH-GGG-EEEESSSSEEEEEEEEE-SSSTTEEEEEEEEE-TTS-HHHHHHHHHHHHHHHHHTTT--EEEEEE-TT-HHHHHHHHHTT-EE---SEEETTEEEBTTTTSTT--BEEEEEE-/--EEEE--GGGHHHHHHHHHHHH-SS-PPP---THHHHH-GGG-EEEEETTEEEEEEEEEE-SSSTTEEEEEEEEE-TTS-HHHHHHHHHHHHHHHHHTTT--EEEEEE-TT-HHHHHHHHHTT-EE---SEEETTEEEBTTTTSTT--BEEEEEE-

Sequence (314 aa):
HMDIRTITSSDYEMVTSVLNEWWGGRQLKEKLPRLFFEHFQDTSFITSEHNSMTGFLIGFQSQSDPETAYIHFSGVHPDFRKMQIGKQLYDVFIETVKQRGCTRVKCVTSPVNKVSIAYHTKLGFDIEKGTKTVNGISVFANYDGPGQDRVLFVKNIHMDIRTITSSDYEMVTSVLNEWWGGRQLKEKLPRLFFEHFQDTSFITSEHNSMTGFLIGFQSQSDPETAYIHFSGVHPDFRKMQIGKQLYDVFIETVKQRGCTRVKCVTSPVNKVSIAYHTKLGFDIEKGTKTVNGISVFANYDGPGQDRVLFVKNI

CATH classification: 3.40.630.30

Organism: Bacillus subtilis (strain 168) (NCBI:txid224308)

B-factor: mean 19.65, std 9.0, range [2.99, 60.23]

=== Feature glossary ===
Feature key, reading from the visual/contextual features back to the raw sequence:

Rendered structure images. Six rendered views show the 3D structure from the faces of a cube — i.e. along ±x, ±y, ±z. Rendering representation is drawn randomly per protein from cartoon (secondary-structure ribbons), sticks (backbone bonds), or molecular surface; coloring is either N→C rainbow (blue at the N-terminus through red at the C-terminus) or one color per chain.

Contact-map, Ramachandran, and PAE plots. The contact map is a binary N×N matrix image: pixel (i, j) is dark where Cα_i and Cα_j are within 8 Å and |i−j|>4. Because the |i−j|>4 filter removes local helical contacts, off-diagonal stripes parallel to the main diagonal indicate parallel β-sheets; stripes perpendicular to it indicate antiparallel β-sheets. The Ramachandran plot scatters every residue's (φ, ψ) pair against the sterically allowed regions. The PAE heatmap renders the predicted-aligned-error matrix.

InterPro / GO / CATH / organism. Database cross-references. InterPro integrates a dozen domain/family signature databases into unified entries with residue-range hits. GO terms attach function/process/location labels with evidence codes. CATH codes position the fold in a four-level structural taxonomy. Organism is the NCBI-taxonomy species name.

Nearest PDB structures. The Foldseek neighbor list gives the closest experimentally determined structures in the PDB, ranked by structural alignment. TM-score near 1 means near-identical fold; near 0.3 means only rough topology match. This is how one finds what a novel AlphaFold prediction most resembles in the solved-structure universe.

Predicted aligned error. PAE(i, j) answers: if I align the predicted and true structures on residue i, how far off (in Å) do I expect residue j to be? A block-diagonal PAE matrix with low values on the blocks and high values off-diagonal is the signature of a multi-domain protein with confidently predicted domains but uncertain inter-domain orientation.

Solvent-accessible surface area. Accessible surface area quantifies burial. A residue with SASA near zero is packed into the hydrophobic core; one with SASA >100 Å² sits on the surface. Computed here via the Shrake–Rupley numerical algorithm with a 1.4 Å probe.

B-factor. B-factor (Debye–Waller factor) reflects atomic displacement in the crystal lattice. It is an experimental observable (units Å²), not a prediction; low values mean the atom is pinned down, high values mean it moves or is heterogeneous across the crystal.

pLDDT. For AlphaFold models, the B-factor field carries pLDDT — the model's own estimate of local accuracy on a 0–100 scale. Regions with pLDDT<50 should be treated as essentially unmodeled; they often correspond to intrinsically disordered segments.

Backbone torsions (φ/ψ). φ (phi) and ψ (psi) are the two rotatable backbone dihedrals per residue: φ is the C(i-1)–N–Cα–C torsion, ψ is the N–Cα–C–N(i+1) torsion, both in degrees on (−180°, 180°]. α-helical residues cluster near (−60°, −45°); β-strand residues near (−120°, +130°). A Ramachandran plot is simply a scatter of (φ, ψ) for every residue.

Radius of gyration, Cα contacts, bounding box. Radius of gyration (Rg) is the root-mean-square distance of Cα atoms from their centroid — a single number for overall size and compactness. A globular domain of N residues has Rg ≈ 2.2·N^0.38 Å; an extended or disordered chain has a much larger Rg. The Cα contact count is the number of residue pairs whose Cα atoms are within 8 Å and are more than four positions apart in sequence — a standard proxy for tertiary packing density. The bounding box is the smallest axis-aligned box enclosing all Cα atoms.

Secondary structure (3-state, P-SEA). Three-state secondary structure (P-SEA) collapses the eight DSSP classes into helix (a), strand (b), and coil (c). P-SEA assigns these from Cα geometry alone — distances and angles — without requiring backbone oxygens, so it works on any Cα trace.

Secondary structure (8-state, DSSP). DSSP 8-state secondary structure assigns each residue one of H (α-helix), G (3₁₀-helix), I (π-helix), E (extended β-strand), B (isolated β-bridge), T (hydrogen-bonded turn), S (bend), or '-' (coil). The assignment is computed from backbone hydrogen-bond geometry via the Kabsch–Sander algorithm.

Foldseek 3Di. A 3Di character summarizes, for each residue, the relative orientation of the Cα frame of its nearest spatial neighbor. Because it encodes fold topology rather than chemistry, 3Di alignments detect remote structural similarity that sequence alignment misses.

mmCIF coordinates. The mmCIF block holds the 3D Cartesian coordinates of each backbone atom (N, Cα, C, O) in ångströms. mmCIF is the PDB's canonical archive format — a tagged-loop text representation of the atomic model.

Sequence. Sequence gives the chain of amino acids in standard one-letter code (A=alanine, C=cysteine, …, Y=tyrosine), read N→C. It is the only feature that is directly encoded by the gene; all structural features are derived from the folded form of this sequence.